Protein AF-A0A7V9EXK7-F1 (afdb_monomer_lite)

Secondary structure (DSSP, 8-state):
-EEE---B----SSPPEEEE-TTSPPPPGGGSS--TTGGGG-SHHHHHHHHHHHHTS-EEEE--HHHHHHHS-BBPPEEEEE-TTS-EEEEEE--TTHHHHHHTT-TTEEEEEE--SSS-B-TTSTTTTHHHHHHHHHHHH--SSEEEE-TTS-EEEEEE-SSEEEEEEE-SS-S-HHHHHHHHHHHHHHHHHHHHT----B-TT--B---SGGGG-PPPGGGSPEEEEEEPP--SPP---HHHHHHHHHHHHHHHTT--SBSSTT-

Structure (mmCIF, N/CA/C/O backbone):
data_AF-A0A7V9EXK7-F1
#
_entry.id   AF-A0A7V9EXK7-F1
#
loop_
_atom_site.group_PDB
_atom_site.id
_atom_site.type_symbol
_atom_site.label_atom_id
_atom_site.label_alt_id
_atom_site.label_comp_id
_atom_site.label_asym_id
_atom_site.label_entity_id
_atom_site.label_seq_id
_atom_site.pdbx_PDB_ins_code
_atom_site.Cartn_x
_atom_site.Cartn_y
_atom_site.Cartn_z
_atom_site.occupancy
_atom_site.B_iso_or_equiv
_atom_site.auth_seq_id
_atom_site.auth_comp_id
_atom_site.auth_asym_id
_atom_site.auth_atom_id
_atom_site.pdbx_PDB_model_num
ATOM 1 N N . MET A 1 1 ? -10.217 -10.747 17.338 1.00 95.62 1 MET A N 1
ATOM 2 C CA . MET A 1 1 ? -10.529 -10.409 15.930 1.00 95.62 1 MET A CA 1
ATOM 3 C C . MET A 1 1 ? -9.730 -11.307 14.996 1.00 95.62 1 MET A C 1
ATOM 5 O O . MET A 1 1 ? -8.660 -11.754 15.396 1.00 95.62 1 MET A O 1
ATOM 9 N N . ARG A 1 2 ? -10.242 -11.606 13.795 1.00 97.81 2 ARG A N 1
ATOM 10 C CA . ARG A 1 2 ? -9.557 -12.415 12.767 1.00 97.81 2 ARG A CA 1
ATOM 11 C C . ARG A 1 2 ? -9.610 -11.692 11.424 1.00 97.81 2 ARG A C 1
ATOM 13 O O . ARG A 1 2 ? -10.652 -11.136 11.099 1.00 97.81 2 ARG A O 1
ATOM 20 N N . LEU A 1 3 ? -8.519 -11.722 10.666 1.00 98.38 3 LEU A N 1
ATOM 21 C CA . LEU A 1 3 ? -8.391 -11.086 9.353 1.00 98.38 3 LEU A CA 1
ATOM 22 C C . LEU A 1 3 ? -7.643 -12.011 8.393 1.00 98.38 3 LEU A C 1
ATOM 24 O O . LEU A 1 3 ? -6.617 -12.582 8.748 1.00 98.38 3 LEU A O 1
ATOM 28 N N . ARG A 1 4 ? -8.125 -12.111 7.159 1.00 98.25 4 ARG A N 1
ATOM 29 C CA . ARG A 1 4 ? -7.460 -12.764 6.037 1.00 98.25 4 ARG A CA 1
ATOM 30 C C . ARG A 1 4 ? -7.518 -11.855 4.818 1.00 98.25 4 ARG A C 1
ATOM 32 O O . ARG A 1 4 ? -8.607 -11.541 4.334 1.00 98.25 4 ARG A O 1
ATOM 39 N N . THR A 1 5 ? -6.351 -11.483 4.313 1.00 97.88 5 THR A N 1
ATOM 40 C CA . THR A 1 5 ? -6.184 -10.666 3.108 1.00 97.88 5 THR A CA 1
ATOM 41 C C . THR A 1 5 ? -5.827 -11.535 1.900 1.00 97.88 5 THR A C 1
ATOM 43 O O . THR A 1 5 ? -5.608 -12.743 2.009 1.00 97.88 5 THR A O 1
ATOM 46 N N . THR A 1 6 ? -5.813 -10.918 0.722 1.00 96.19 6 THR A N 1
ATOM 47 C CA . THR A 1 6 ? -5.418 -11.538 -0.547 1.00 96.19 6 THR A CA 1
ATOM 48 C C . THR A 1 6 ? -4.234 -10.784 -1.150 1.00 96.19 6 THR A C 1
ATOM 50 O O . THR A 1 6 ? -3.834 -9.736 -0.645 1.00 96.19 6 THR A O 1
ATOM 53 N N . TRP A 1 7 ? -3.670 -11.312 -2.233 1.00 96.94 7 TRP A N 1
ATOM 54 C CA . TRP A 1 7 ? -2.695 -10.608 -3.058 1.00 96.94 7 TRP A CA 1
ATOM 55 C C . TRP A 1 7 ? -3.282 -9.293 -3.573 1.00 96.94 7 TRP A C 1
ATOM 57 O O . TRP A 1 7 ? -4.389 -9.286 -4.117 1.00 96.94 7 TRP A O 1
ATOM 67 N N . VAL A 1 8 ? -2.533 -8.197 -3.443 1.00 97.12 8 VAL A N 1
ATOM 68 C CA . VAL A 1 8 ? -2.940 -6.873 -3.937 1.00 97.12 8 VAL A CA 1
ATOM 69 C C . VAL A 1 8 ? -1.846 -6.280 -4.814 1.00 97.12 8 VAL A C 1
ATOM 71 O O . VAL A 1 8 ? -0.660 -6.307 -4.470 1.00 97.12 8 VAL A O 1
ATOM 74 N N . GLU A 1 9 ? -2.266 -5.753 -5.960 1.00 97.00 9 GLU A N 1
ATOM 75 C CA . GLU A 1 9 ? -1.423 -5.046 -6.918 1.00 97.00 9 GLU A CA 1
ATOM 76 C C . GLU A 1 9 ? -1.331 -3.555 -6.547 1.00 97.00 9 GLU A C 1
ATOM 78 O O . GLU A 1 9 ? -2.369 -2.909 -6.428 1.00 97.00 9 GLU A O 1
ATOM 83 N N . PRO A 1 10 ? -0.120 -2.981 -6.406 1.00 94.56 10 PRO A N 1
ATOM 84 C CA . PRO A 1 10 ? 0.068 -1.553 -6.124 1.00 94.56 10 PRO A CA 1
ATOM 85 C C . PRO A 1 10 ? -0.553 -0.599 -7.154 1.00 94.56 10 PRO A C 1
ATOM 87 O O . PRO A 1 10 ? -0.829 0.554 -6.830 1.00 94.56 10 PRO A O 1
ATOM 90 N N . ALA A 1 11 ? -0.732 -1.050 -8.399 1.00 93.88 11 ALA A N 1
ATOM 91 C CA . ALA A 1 11 ? -1.563 -0.416 -9.421 1.00 93.88 11 ALA A CA 1
ATOM 92 C C . ALA A 1 11 ? -1.236 1.055 -9.748 1.00 93.88 11 ALA A C 1
ATOM 94 O O . ALA A 1 11 ? -2.095 1.813 -10.205 1.00 93.88 11 ALA A O 1
ATOM 95 N N . TYR A 1 12 ? 0.023 1.465 -9.585 1.00 92.88 12 TYR A N 1
ATOM 96 C CA . TYR A 1 12 ? 0.487 2.785 -10.013 1.00 92.88 12 TYR A CA 1
ATOM 97 C C . TYR A 1 12 ? 0.241 2.996 -11.512 1.00 92.88 12 TYR A C 1
ATOM 99 O O . TYR A 1 12 ? 0.434 2.088 -12.325 1.00 92.88 12 TYR A O 1
ATOM 107 N N . LEU A 1 13 ? -0.207 4.198 -11.886 1.00 90.62 13 LEU A N 1
ATOM 108 C CA . LEU A 1 13 ? -0.695 4.491 -13.238 1.00 90.62 13 LEU A CA 1
ATOM 109 C C . LEU A 1 13 ? 0.418 4.526 -14.288 1.00 90.62 13 LEU A C 1
ATOM 111 O O . LEU A 1 13 ? 0.250 3.949 -15.362 1.00 90.62 13 LEU A O 1
ATOM 115 N N . GLU A 1 14 ? 1.552 5.158 -13.987 1.00 94.19 14 GLU A N 1
ATOM 116 C CA . GLU A 1 14 ? 2.701 5.161 -14.893 1.00 94.19 14 GLU A CA 1
ATOM 117 C C . GLU A 1 14 ? 3.492 3.865 -14.722 1.00 94.19 14 GLU A C 1
ATOM 119 O O . GLU A 1 14 ? 4.034 3.625 -13.647 1.00 94.19 14 GLU A O 1
ATOM 124 N N . THR A 1 15 ? 3.584 3.029 -15.757 1.00 95.81 15 THR A N 1
ATOM 125 C CA . THR A 1 15 ? 4.372 1.790 -15.689 1.00 95.81 15 THR A CA 1
ATOM 126 C C . THR A 1 15 ? 5.868 2.068 -15.539 1.00 95.81 15 THR A C 1
ATOM 128 O O . THR A 1 15 ? 6.362 3.187 -15.710 1.00 95.81 15 THR A O 1
ATOM 131 N N . ASP A 1 16 ? 6.612 1.037 -15.159 1.00 96.69 16 ASP A N 1
ATOM 132 C CA . ASP A 1 16 ? 8.055 1.113 -15.016 1.00 96.69 16 ASP A CA 1
ATOM 133 C C . ASP A 1 16 ? 8.709 1.476 -16.346 1.00 96.69 16 ASP A C 1
ATOM 135 O O . ASP A 1 16 ? 8.532 0.815 -17.372 1.00 96.69 16 ASP A O 1
ATOM 139 N N . ALA A 1 17 ? 9.517 2.522 -16.305 1.00 96.81 17 ALA A N 1
ATOM 140 C CA . ALA A 1 17 ? 10.299 2.984 -17.428 1.00 96.81 17 ALA A CA 1
ATOM 141 C C . ALA A 1 17 ? 11.685 3.381 -16.939 1.00 96.81 17 ALA A C 1
ATOM 143 O O . ALA A 1 17 ? 11.842 3.923 -15.847 1.00 96.81 17 ALA A O 1
ATOM 144 N N . SER A 1 18 ? 12.688 3.117 -17.763 1.00 97.50 18 SER A N 1
ATOM 145 C CA . SER A 1 18 ? 14.061 3.536 -17.520 1.00 97.50 18 SER A CA 1
ATOM 146 C C . SER A 1 18 ? 14.784 3.718 -18.848 1.00 97.50 18 SER A C 1
ATOM 148 O O . SER A 1 18 ? 14.400 3.148 -19.870 1.00 97.50 18 SER A O 1
ATOM 150 N N . TRP A 1 19 ? 15.844 4.515 -18.856 1.00 97.69 19 TRP A N 1
ATOM 151 C CA . TRP A 1 19 ? 16.729 4.644 -20.003 1.00 97.69 19 TRP A CA 1
ATOM 152 C C . TRP A 1 19 ? 18.185 4.677 -19.550 1.00 97.69 19 TRP A C 1
ATOM 154 O O . TRP A 1 19 ? 18.484 5.049 -18.416 1.00 97.69 19 TRP A O 1
ATOM 164 N N . CYS A 1 20 ? 19.088 4.283 -20.446 1.00 98.38 20 CYS A N 1
ATOM 165 C CA . CYS A 1 20 ? 20.524 4.272 -20.190 1.00 98.38 20 CYS A CA 1
ATOM 166 C C . CYS A 1 20 ? 21.314 4.578 -21.470 1.00 98.38 20 CYS A C 1
ATOM 168 O O . CYS A 1 20 ? 20.891 4.220 -22.572 1.00 98.38 20 CYS A O 1
ATOM 170 N N . ARG A 1 21 ? 22.477 5.225 -21.325 1.00 98.25 21 ARG A N 1
ATOM 171 C CA . ARG A 1 21 ? 23.525 5.300 -22.362 1.00 98.25 21 ARG A CA 1
ATOM 172 C C . ARG A 1 21 ? 24.509 4.131 -22.200 1.00 98.25 21 ARG A C 1
ATOM 174 O O . ARG A 1 21 ? 24.612 3.605 -21.092 1.00 98.25 21 ARG A O 1
ATOM 181 N N . PRO A 1 22 ? 25.258 3.752 -23.250 1.00 97.88 22 PRO A N 1
ATOM 182 C CA . PRO A 1 22 ? 26.344 2.783 -23.113 1.00 97.88 22 PRO A CA 1
ATOM 183 C C . PRO A 1 22 ? 27.362 3.253 -22.064 1.00 97.88 22 PRO A C 1
ATOM 185 O O . PRO A 1 22 ? 27.754 4.419 -22.073 1.00 97.88 22 PRO A O 1
ATOM 188 N N . GLY A 1 23 ? 27.754 2.363 -21.151 1.00 97.00 23 GLY A N 1
ATOM 189 C CA . GLY A 1 23 ? 28.693 2.650 -20.059 1.00 97.00 23 GLY A CA 1
ATOM 190 C C . GLY A 1 23 ? 28.181 3.609 -18.974 1.00 97.00 23 GLY A C 1
ATOM 191 O O . GLY A 1 23 ? 28.963 4.001 -18.115 1.00 97.00 23 GLY A O 1
ATOM 192 N N . GLY A 1 24 ? 26.907 4.015 -19.014 1.00 96.12 24 GLY A N 1
ATOM 193 C CA . GLY A 1 24 ? 26.312 4.934 -18.040 1.00 96.12 24 GLY A CA 1
ATOM 194 C C . GLY A 1 24 ? 25.527 4.243 -16.923 1.00 96.12 24 GLY A C 1
ATOM 195 O O . GLY A 1 24 ? 25.295 3.033 -16.952 1.00 96.12 24 GLY A O 1
ATOM 196 N N . GLU A 1 25 ? 25.056 5.055 -15.974 1.00 96.81 25 GLU A N 1
ATOM 197 C CA . GLU A 1 25 ? 24.069 4.642 -14.974 1.00 96.81 25 GLU A CA 1
ATOM 198 C C . GLU A 1 25 ? 22.638 4.837 -15.504 1.00 96.81 25 GLU A C 1
ATOM 200 O O . GLU A 1 25 ? 22.346 5.869 -16.123 1.00 96.81 25 GLU A O 1
ATOM 205 N N . PRO A 1 26 ? 21.736 3.862 -15.299 1.00 96.38 26 PRO A N 1
ATOM 206 C CA . PRO A 1 26 ? 20.366 3.956 -15.775 1.00 96.38 26 PRO A CA 1
ATOM 207 C C . PRO A 1 26 ? 19.541 4.917 -14.912 1.00 96.38 26 PRO A C 1
ATOM 209 O O . PRO A 1 26 ? 19.718 5.005 -13.697 1.00 96.38 26 PRO A O 1
ATOM 212 N N . ALA A 1 27 ? 18.568 5.590 -15.527 1.00 95.25 27 ALA A N 1
ATOM 213 C CA . ALA A 1 27 ? 17.587 6.377 -14.786 1.00 95.25 27 ALA A CA 1
ATOM 214 C C . ALA A 1 27 ? 16.736 5.470 -13.874 1.00 95.25 27 ALA A C 1
ATOM 216 O O . ALA A 1 27 ? 16.226 4.437 -14.317 1.00 95.25 27 ALA A O 1
ATOM 217 N N . GLY A 1 28 ? 16.568 5.842 -12.605 1.00 91.75 28 GLY A N 1
ATOM 218 C CA . GLY A 1 28 ? 15.777 5.059 -11.654 1.00 91.75 28 GLY A CA 1
ATOM 219 C C . GLY A 1 28 ? 14.276 5.129 -11.941 1.00 91.75 28 GLY A C 1
ATOM 220 O O . GLY A 1 28 ? 13.745 6.208 -12.188 1.00 91.75 28 GLY A O 1
ATOM 221 N N . ALA A 1 29 ? 13.577 3.996 -11.825 1.00 91.12 29 ALA A N 1
ATOM 222 C CA . ALA A 1 29 ? 12.122 3.934 -12.002 1.00 91.12 29 ALA A CA 1
ATOM 223 C C . ALA A 1 29 ? 11.344 4.638 -10.870 1.00 91.12 29 ALA A C 1
ATOM 225 O O . ALA A 1 29 ? 10.162 4.926 -11.017 1.00 91.12 29 ALA A O 1
ATOM 226 N N . LEU A 1 30 ? 11.988 4.939 -9.736 1.00 87.69 30 LEU A N 1
ATOM 227 C CA . LEU A 1 30 ? 11.362 5.639 -8.605 1.00 87.69 30 LEU A CA 1
ATOM 228 C C . LEU A 1 30 ? 10.915 7.069 -8.935 1.00 87.69 30 LEU A C 1
ATOM 230 O O . LEU A 1 30 ? 10.025 7.583 -8.267 1.00 87.69 30 LEU A O 1
ATOM 234 N N . ALA A 1 31 ? 11.519 7.700 -9.946 1.00 83.25 31 ALA A N 1
ATOM 235 C CA . ALA A 1 31 ? 11.135 9.039 -10.392 1.00 83.25 31 ALA A CA 1
ATOM 236 C C . ALA A 1 31 ? 9.856 9.043 -11.250 1.00 83.25 31 ALA A C 1
ATOM 238 O O . ALA A 1 31 ? 9.311 10.107 -11.535 1.00 83.25 31 ALA A O 1
ATOM 239 N N . ASN A 1 32 ? 9.378 7.868 -11.663 1.00 89.81 32 ASN A N 1
ATOM 240 C CA . ASN A 1 32 ? 8.151 7.715 -12.431 1.00 89.81 32 ASN A CA 1
ATOM 241 C C . ASN A 1 32 ? 6.927 7.945 -11.524 1.00 89.81 32 ASN A C 1
ATOM 243 O O . ASN A 1 32 ? 6.940 7.631 -10.334 1.00 89.81 32 ASN A O 1
ATOM 247 N N . GLY A 1 33 ? 5.828 8.409 -12.105 1.00 84.94 33 GLY A N 1
ATOM 248 C CA . GLY A 1 33 ? 4.564 8.733 -11.454 1.00 84.94 33 GLY A CA 1
ATOM 249 C C . GLY A 1 33 ? 3.946 7.568 -10.684 1.00 84.94 33 GLY A C 1
ATOM 250 O O . GLY A 1 33 ? 3.371 6.640 -11.257 1.00 84.94 33 GLY A O 1
ATOM 251 N N . GLY A 1 34 ? 4.030 7.655 -9.357 1.00 81.69 34 GLY A N 1
ATOM 252 C CA . GLY A 1 34 ? 3.507 6.654 -8.433 1.00 81.69 34 GLY A CA 1
ATOM 253 C C . GLY A 1 34 ? 4.384 5.403 -8.362 1.00 81.69 34 GLY A C 1
ATOM 254 O O . GLY A 1 34 ? 4.883 4.897 -9.364 1.00 81.69 34 GLY A O 1
ATOM 255 N N . ALA A 1 35 ? 4.559 4.881 -7.154 1.00 81.50 35 ALA A N 1
ATOM 256 C CA . ALA A 1 35 ? 5.304 3.646 -6.916 1.00 81.50 35 ALA A CA 1
ATOM 257 C C . ALA A 1 35 ? 4.692 2.825 -5.784 1.00 81.50 35 ALA A C 1
ATOM 259 O O . ALA A 1 35 ? 4.706 1.602 -5.851 1.00 81.50 35 ALA A O 1
ATOM 260 N N . PHE A 1 36 ? 4.190 3.494 -4.738 1.00 87.56 36 PHE A N 1
ATOM 261 C CA . PHE A 1 36 ? 3.658 2.861 -3.525 1.00 87.56 36 PHE A CA 1
ATOM 262 C C . PHE A 1 36 ? 4.612 1.811 -2.926 1.00 87.56 36 PHE A C 1
ATOM 264 O O . PHE A 1 36 ? 4.157 0.846 -2.325 1.00 87.56 36 PHE A O 1
ATOM 271 N N . GLY A 1 37 ? 5.926 1.992 -3.130 1.00 90.19 37 GLY A N 1
ATOM 272 C CA . GLY A 1 37 ? 6.999 1.072 -2.730 1.00 90.19 37 GLY A CA 1
ATOM 273 C C . GLY A 1 37 ? 7.452 0.061 -3.792 1.00 90.19 37 GLY A C 1
ATOM 274 O O . GLY A 1 37 ? 8.552 -0.477 -3.705 1.00 90.19 37 GLY A O 1
ATOM 275 N N . ALA A 1 38 ? 6.656 -0.177 -4.835 1.00 92.56 38 ALA A N 1
ATOM 276 C CA . ALA A 1 38 ? 6.872 -1.285 -5.765 1.00 92.56 38 ALA A CA 1
ATOM 277 C C . ALA A 1 38 ? 8.061 -1.076 -6.715 1.00 92.56 38 ALA A C 1
ATOM 279 O O . ALA A 1 38 ? 8.775 -2.021 -7.041 1.00 92.56 38 ALA A O 1
ATOM 280 N N . LYS A 1 39 ? 8.304 0.174 -7.135 1.00 93.50 39 LYS A N 1
ATOM 281 C CA . LYS A 1 39 ? 9.353 0.509 -8.116 1.00 93.50 39 LYS A CA 1
ATOM 282 C C . LYS A 1 39 ? 10.776 0.470 -7.554 1.00 93.50 39 LYS A C 1
ATOM 284 O O . LYS A 1 39 ? 11.725 0.603 -8.323 1.00 93.50 39 LYS A O 1
ATOM 289 N N . VAL A 1 40 ? 10.942 0.243 -6.247 1.00 90.81 40 VAL A N 1
ATOM 290 C CA . VAL A 1 40 ? 12.263 0.002 -5.633 1.00 90.81 40 VAL A CA 1
ATOM 291 C C . VAL A 1 40 ? 12.925 -1.231 -6.256 1.00 90.81 40 VAL A C 1
ATOM 293 O O . VAL A 1 40 ? 14.131 -1.238 -6.473 1.00 90.81 40 VAL A O 1
ATOM 296 N N . ALA A 1 41 ? 12.126 -2.245 -6.601 1.00 88.31 41 ALA A N 1
ATOM 297 C CA . ALA A 1 41 ? 12.588 -3.509 -7.172 1.00 88.31 41 ALA A CA 1
ATOM 298 C C . ALA A 1 41 ? 12.416 -3.589 -8.702 1.00 88.31 41 ALA A C 1
ATOM 300 O O . ALA A 1 41 ? 12.415 -4.680 -9.269 1.00 88.31 41 ALA A O 1
ATOM 301 N N . SER A 1 42 ? 12.234 -2.453 -9.386 1.00 95.06 42 SER A N 1
ATOM 302 C CA . SER A 1 42 ? 11.978 -2.447 -10.828 1.00 95.06 42 SER A CA 1
ATOM 303 C C . SER A 1 42 ? 13.125 -3.076 -11.623 1.00 95.06 42 SER A C 1
ATOM 305 O O . SER A 1 42 ? 14.292 -2.723 -11.446 1.00 95.06 42 SER A O 1
ATOM 307 N N . VAL A 1 43 ? 12.793 -3.955 -12.572 1.00 96.25 43 VAL A N 1
ATOM 308 C CA . VAL A 1 43 ? 13.775 -4.580 -13.477 1.00 96.25 43 VAL A CA 1
ATOM 309 C C . VAL A 1 43 ? 14.214 -3.655 -14.619 1.00 96.25 43 VAL A C 1
ATOM 311 O O . VAL A 1 43 ? 15.253 -3.887 -15.245 1.00 96.25 43 VAL A O 1
ATOM 314 N N . ALA A 1 44 ? 13.443 -2.598 -14.904 1.00 97.00 44 ALA A N 1
ATOM 315 C CA . ALA A 1 44 ? 13.647 -1.742 -16.073 1.00 97.00 44 ALA A CA 1
ATOM 316 C C . ALA A 1 44 ? 15.052 -1.101 -16.142 1.00 97.00 44 ALA A C 1
ATOM 318 O O . ALA A 1 44 ? 15.643 -1.132 -17.227 1.00 97.00 44 ALA A O 1
ATOM 319 N N . PRO A 1 45 ? 15.646 -0.586 -15.040 1.00 97.25 45 PRO A N 1
ATOM 320 C CA . PRO A 1 45 ? 16.980 0.019 -15.078 1.00 97.25 45 PRO A CA 1
ATOM 321 C C . PRO A 1 45 ? 18.090 -0.945 -15.506 1.00 97.25 45 PRO A C 1
ATOM 323 O O . PRO A 1 45 ? 18.920 -0.611 -16.356 1.00 97.25 45 PRO A O 1
ATOM 326 N N . ALA A 1 46 ? 18.086 -2.171 -14.976 1.00 97.19 46 ALA A N 1
ATOM 327 C CA . ALA A 1 46 ? 19.093 -3.173 -15.317 1.00 97.19 46 ALA A CA 1
ATOM 328 C C . ALA A 1 46 ? 18.991 -3.602 -16.791 1.00 97.19 46 ALA A C 1
ATOM 330 O O . ALA A 1 46 ? 20.013 -3.728 -17.474 1.00 97.19 46 ALA A O 1
ATOM 331 N N . ILE A 1 47 ? 17.764 -3.768 -17.299 1.00 97.88 47 ILE A N 1
ATOM 332 C CA . ILE A 1 47 ? 17.511 -4.109 -18.706 1.00 97.88 47 ILE A CA 1
ATOM 333 C C . ILE A 1 47 ? 17.957 -2.963 -19.622 1.00 97.88 47 ILE A C 1
ATOM 335 O O . ILE A 1 47 ? 18.636 -3.217 -20.617 1.00 97.88 47 ILE A O 1
ATOM 339 N N . ALA A 1 48 ? 17.644 -1.710 -19.271 1.00 98.12 48 ALA A N 1
ATOM 340 C CA . ALA A 1 48 ? 18.037 -0.543 -20.058 1.00 98.12 48 ALA A CA 1
ATOM 341 C C . ALA A 1 48 ? 19.562 -0.439 -20.186 1.00 98.12 48 ALA A C 1
ATOM 343 O O . ALA A 1 48 ? 20.070 -0.250 -21.291 1.00 98.12 48 ALA A O 1
ATOM 344 N N . ARG A 1 49 ? 20.298 -0.637 -19.083 1.00 98.44 49 ARG A N 1
ATOM 345 C CA . ARG A 1 49 ? 21.768 -0.650 -19.094 1.00 98.44 49 ARG A CA 1
ATOM 346 C C . ARG A 1 49 ? 22.330 -1.784 -19.949 1.00 98.44 49 ARG A C 1
ATOM 348 O O . ARG A 1 49 ? 23.205 -1.541 -20.778 1.00 98.44 49 ARG A O 1
ATOM 355 N N . ARG A 1 50 ? 21.822 -3.011 -19.776 1.00 98.50 50 ARG A N 1
ATOM 356 C CA . ARG A 1 50 ? 22.279 -4.180 -20.547 1.00 98.50 50 ARG A CA 1
ATOM 357 C C . ARG A 1 50 ? 22.108 -3.955 -22.050 1.00 98.50 50 ARG A C 1
ATOM 359 O O . ARG A 1 50 ? 23.074 -4.100 -22.789 1.00 98.50 50 ARG A O 1
ATOM 366 N N . LEU A 1 51 ? 20.911 -3.554 -22.479 1.00 98.50 51 LEU A N 1
ATOM 367 C CA . LEU A 1 51 ? 20.606 -3.325 -23.894 1.00 98.50 51 LEU A CA 1
ATOM 368 C C . LEU A 1 51 ? 21.377 -2.132 -24.473 1.00 98.50 51 LEU A C 1
ATOM 370 O O . LEU A 1 51 ? 21.788 -2.175 -25.631 1.00 98.50 51 LEU A O 1
ATOM 374 N N . ALA A 1 52 ? 21.605 -1.075 -23.686 1.00 98.56 52 ALA A N 1
ATOM 375 C CA . ALA A 1 52 ? 22.414 0.054 -24.134 1.00 98.56 52 ALA A CA 1
ATOM 376 C C . ALA A 1 52 ? 23.867 -0.361 -24.415 1.00 98.56 52 ALA A C 1
ATOM 378 O O . ALA A 1 52 ? 24.426 0.014 -25.446 1.00 98.56 52 ALA A O 1
ATOM 379 N N . ASN A 1 53 ? 24.456 -1.178 -23.535 1.00 98.44 53 ASN A N 1
ATOM 380 C CA . ASN A 1 53 ? 25.805 -1.714 -23.721 1.00 98.44 53 ASN A CA 1
ATOM 381 C C . ASN A 1 53 ? 25.884 -2.677 -24.913 1.00 98.44 53 ASN A C 1
ATOM 383 O O . ASN A 1 53 ? 26.798 -2.565 -25.721 1.00 98.44 53 ASN A O 1
ATOM 387 N N . GLU A 1 54 ? 24.911 -3.582 -25.044 1.00 98.56 54 GLU A N 1
ATOM 388 C CA . GLU A 1 54 ? 24.842 -4.571 -26.128 1.00 98.56 54 GLU A CA 1
ATOM 389 C C . GLU A 1 54 ? 24.748 -3.917 -27.514 1.00 98.56 54 GLU A C 1
ATOM 391 O O . GLU A 1 54 ? 25.390 -4.360 -28.463 1.00 98.56 54 GLU A O 1
ATOM 396 N N . HIS A 1 55 ? 23.976 -2.834 -27.635 1.00 98.00 55 HIS A N 1
ATOM 397 C CA . HIS A 1 55 ? 23.728 -2.178 -28.920 1.00 98.00 55 HIS A CA 1
ATOM 398 C C . HIS A 1 55 ? 24.583 -0.932 -29.176 1.00 98.00 55 HIS A C 1
ATOM 400 O O . HIS A 1 55 ? 24.420 -0.295 -30.217 1.00 98.00 55 HIS A O 1
ATOM 406 N N . GLY A 1 56 ? 25.447 -0.537 -28.236 1.00 98.19 56 GLY A N 1
ATOM 407 C CA . GLY A 1 56 ? 26.305 0.643 -28.378 1.00 98.19 56 GLY A CA 1
ATOM 408 C C . GLY A 1 56 ? 25.542 1.961 -28.578 1.00 98.19 56 GLY A C 1
ATOM 409 O O . GLY A 1 56 ? 26.086 2.911 -29.136 1.00 98.19 56 GLY A O 1
ATOM 410 N N . ARG A 1 57 ? 24.277 2.044 -28.142 1.00 98.25 57 ARG A N 1
ATOM 411 C CA . ARG A 1 57 ? 23.435 3.249 -28.253 1.00 98.25 57 ARG A CA 1
ATOM 412 C C . ARG A 1 57 ? 22.533 3.419 -27.040 1.00 98.25 57 ARG A C 1
ATOM 414 O O . ARG A 1 57 ? 22.316 2.478 -26.287 1.00 98.25 57 ARG A O 1
ATOM 421 N N . ALA A 1 58 ? 21.985 4.617 -26.854 1.00 98.31 58 ALA A N 1
ATOM 422 C CA . ALA A 1 58 ? 21.015 4.843 -25.788 1.00 98.31 58 ALA A CA 1
ATOM 423 C C . ALA A 1 58 ? 19.757 3.983 -26.001 1.00 98.31 58 ALA A C 1
ATOM 425 O O . ALA A 1 58 ? 19.224 3.923 -27.111 1.00 98.31 58 ALA A O 1
ATOM 426 N N . VAL A 1 59 ? 19.282 3.341 -24.933 1.00 98.56 59 VAL A N 1
ATOM 427 C CA . VAL A 1 59 ? 18.082 2.495 -24.946 1.00 98.56 59 VAL A CA 1
ATOM 428 C C . VAL A 1 59 ? 17.120 2.955 -23.860 1.00 98.56 59 VAL A C 1
ATOM 430 O O . VAL A 1 59 ? 17.533 3.229 -22.734 1.00 98.56 59 VAL A O 1
ATOM 433 N N . ARG A 1 60 ? 15.830 3.012 -24.208 1.00 97.81 60 ARG A N 1
ATOM 434 C CA . ARG A 1 60 ? 14.712 3.184 -23.276 1.00 97.81 60 ARG A CA 1
ATOM 435 C C . ARG A 1 60 ? 13.942 1.872 -23.172 1.00 97.81 60 ARG A C 1
ATOM 437 O O . ARG A 1 60 ? 13.518 1.332 -24.190 1.00 97.81 60 ARG A O 1
ATOM 444 N N . VAL A 1 61 ? 13.724 1.418 -21.947 1.00 98.00 61 VAL A N 1
ATOM 445 C CA . VAL A 1 61 ? 12.843 0.304 -21.594 1.00 98.00 61 VAL A CA 1
ATOM 446 C C . VAL A 1 61 ? 11.569 0.884 -20.996 1.00 98.00 61 VAL A C 1
ATOM 448 O O . VAL A 1 61 ? 11.631 1.765 -20.141 1.00 98.00 61 VAL A O 1
ATOM 451 N N . LEU A 1 62 ? 10.426 0.395 -21.462 1.00 97.56 62 LEU A N 1
ATOM 452 C CA . LEU A 1 62 ? 9.105 0.699 -20.930 1.00 97.56 62 LEU A CA 1
ATOM 453 C C . LEU A 1 62 ? 8.381 -0.632 -20.764 1.00 97.56 62 LEU A C 1
ATOM 455 O O . LEU A 1 62 ? 8.194 -1.341 -21.753 1.00 97.56 62 LEU A O 1
ATOM 459 N N . LEU A 1 63 ? 8.011 -0.972 -19.533 1.00 97.62 63 LEU A N 1
ATOM 460 C CA . LEU A 1 63 ? 7.227 -2.169 -19.275 1.00 97.62 63 LEU A CA 1
ATOM 461 C C . LEU A 1 63 ? 5.788 -1.954 -19.742 1.00 97.62 63 LEU A C 1
ATOM 463 O O . LEU A 1 63 ? 5.198 -0.881 -19.550 1.00 97.62 63 LEU A O 1
ATOM 467 N N . SER A 1 64 ? 5.222 -2.997 -20.348 1.00 97.25 64 SER A N 1
ATOM 468 C CA . SER A 1 64 ? 3.778 -3.068 -20.536 1.00 97.25 64 SER A CA 1
ATOM 469 C C . SER A 1 64 ? 3.089 -3.152 -19.169 1.00 97.25 64 SER A C 1
ATOM 471 O O . SER A 1 64 ? 3.710 -3.490 -18.159 1.00 97.25 64 SER A O 1
ATOM 473 N N . ARG A 1 65 ? 1.781 -2.871 -19.114 1.00 96.12 65 ARG A N 1
ATOM 474 C CA . ARG A 1 65 ? 1.017 -3.079 -17.876 1.00 96.12 65 ARG A CA 1
ATOM 475 C C . ARG A 1 65 ? 1.112 -4.534 -17.407 1.00 96.12 65 ARG A C 1
ATOM 477 O O . ARG A 1 65 ? 1.281 -4.762 -16.216 1.00 96.12 65 ARG A O 1
ATOM 484 N N . GLU A 1 66 ? 1.036 -5.489 -18.329 1.00 96.44 66 GLU A N 1
ATOM 485 C CA . GLU A 1 66 ? 1.135 -6.914 -18.006 1.00 96.44 66 GLU A CA 1
ATOM 486 C C . GLU A 1 66 ? 2.500 -7.258 -17.404 1.00 96.44 66 GLU A C 1
ATOM 488 O O . GLU A 1 66 ? 2.551 -7.939 -16.385 1.00 96.44 66 GLU A O 1
ATOM 493 N N . ASP A 1 67 ? 3.592 -6.733 -17.967 1.00 96.44 67 ASP A N 1
ATOM 494 C CA . ASP A 1 67 ? 4.941 -6.945 -17.429 1.00 96.44 67 ASP A CA 1
ATOM 495 C C . ASP A 1 67 ? 5.108 -6.302 -16.051 1.00 96.44 67 ASP A C 1
ATOM 497 O O . ASP A 1 67 ? 5.631 -6.941 -15.141 1.00 96.44 67 ASP A O 1
ATOM 501 N N . THR A 1 68 ? 4.617 -5.072 -15.858 1.00 96.12 68 THR A N 1
ATOM 502 C CA . THR A 1 68 ? 4.598 -4.414 -14.540 1.00 96.12 68 THR A CA 1
ATOM 503 C C . THR A 1 68 ? 3.892 -5.292 -13.502 1.00 96.12 68 THR A C 1
ATOM 505 O O . THR A 1 68 ? 4.396 -5.467 -12.395 1.00 96.12 68 THR A O 1
ATOM 508 N N . VAL A 1 69 ? 2.754 -5.894 -13.854 1.00 96.31 69 VAL A N 1
ATOM 509 C CA . VAL A 1 69 ? 1.979 -6.729 -12.925 1.00 96.31 69 VAL A CA 1
ATOM 510 C C . VAL A 1 69 ? 2.642 -8.089 -12.708 1.00 96.31 69 VAL A C 1
ATOM 512 O O . VAL A 1 69 ? 2.672 -8.578 -11.585 1.00 96.31 69 VAL A O 1
ATOM 515 N N . ARG A 1 70 ? 3.199 -8.719 -13.741 1.00 95.44 70 ARG A N 1
ATOM 516 C CA . ARG A 1 70 ? 3.817 -10.048 -13.611 1.00 95.44 70 ARG A CA 1
ATOM 517 C C . ARG A 1 70 ? 5.168 -10.005 -12.901 1.00 95.44 70 ARG A C 1
ATOM 519 O O . ARG A 1 70 ? 5.489 -10.929 -12.163 1.00 95.44 70 ARG A O 1
ATOM 526 N N . LEU A 1 71 ? 5.951 -8.952 -13.131 1.00 95.00 71 LEU A N 1
ATOM 527 C CA . LEU A 1 71 ? 7.317 -8.821 -12.614 1.00 95.00 71 LEU A CA 1
ATOM 528 C C . LEU A 1 71 ? 7.384 -8.001 -11.320 1.00 95.00 71 LEU A C 1
ATOM 530 O O . LEU A 1 71 ? 8.325 -8.156 -10.545 1.00 95.00 71 LEU A O 1
ATOM 534 N N . GLY A 1 72 ? 6.416 -7.110 -11.093 1.00 95.19 72 GLY A N 1
ATOM 535 C CA . GLY A 1 72 ? 6.381 -6.234 -9.926 1.00 95.19 72 GLY A CA 1
ATOM 536 C C . GLY A 1 72 ? 5.898 -6.942 -8.656 1.00 95.19 72 GLY A C 1
ATOM 537 O O . GLY A 1 72 ? 5.057 -7.846 -8.726 1.00 95.19 72 GLY A O 1
ATOM 538 N N . PRO A 1 73 ? 6.369 -6.513 -7.473 1.00 96.56 73 PRO A N 1
ATOM 539 C CA . PRO A 1 73 ? 5.963 -7.124 -6.219 1.00 96.56 73 PRO A CA 1
ATOM 540 C C . PRO A 1 73 ? 4.510 -6.793 -5.850 1.00 96.56 73 PRO A C 1
ATOM 542 O O . PRO A 1 73 ? 3.984 -5.736 -6.203 1.00 96.56 73 PRO A O 1
ATOM 545 N N . LYS A 1 74 ? 3.880 -7.686 -5.089 1.00 97.25 74 LYS A N 1
ATOM 546 C CA . LYS A 1 74 ? 2.546 -7.538 -4.497 1.00 97.25 74 LYS A CA 1
ATOM 547 C C . LYS A 1 74 ? 2.628 -7.354 -2.990 1.00 97.25 74 LYS A C 1
ATOM 549 O O . LYS A 1 74 ? 3.621 -7.722 -2.356 1.00 97.25 74 LYS A O 1
ATOM 554 N N . ARG A 1 75 ? 1.562 -6.800 -2.407 1.00 97.75 75 ARG A N 1
ATOM 555 C CA . ARG A 1 75 ? 1.394 -6.810 -0.948 1.00 97.75 75 ARG A CA 1
ATOM 556 C C . ARG A 1 75 ? 1.206 -8.272 -0.518 1.00 97.75 75 ARG A C 1
ATOM 558 O O . ARG A 1 75 ? 0.362 -8.941 -1.124 1.00 97.75 75 ARG A O 1
ATOM 565 N N . PRO A 1 76 ? 1.990 -8.783 0.449 1.00 97.25 76 PRO A N 1
ATOM 566 C CA . PRO A 1 76 ? 1.887 -10.178 0.855 1.00 97.25 76 PRO A CA 1
ATOM 567 C C . PRO A 1 76 ? 0.515 -10.442 1.487 1.00 97.25 76 PRO A C 1
ATOM 569 O O . PRO A 1 76 ? 0.117 -9.689 2.380 1.00 97.25 76 PRO A O 1
ATOM 572 N N . PRO A 1 77 ? -0.221 -11.484 1.062 1.00 97.44 77 PRO A N 1
ATOM 573 C CA . PRO A 1 77 ? -1.415 -11.892 1.777 1.00 97.44 77 PRO A CA 1
ATOM 574 C C . PRO A 1 77 ? -1.029 -12.445 3.146 1.00 97.44 77 PRO A C 1
ATOM 576 O O . PRO A 1 77 ? 0.037 -13.047 3.328 1.00 97.44 77 PRO A O 1
ATOM 579 N N . LEU A 1 78 ? -1.932 -12.268 4.102 1.00 98.19 78 LEU A N 1
ATOM 580 C CA . LEU A 1 78 ? -1.789 -12.816 5.438 1.00 98.19 78 LEU A CA 1
ATOM 581 C C . LEU A 1 78 ? -3.116 -13.311 5.998 1.00 98.19 78 LEU A C 1
ATOM 583 O O . LEU A 1 78 ? -4.194 -12.896 5.570 1.00 98.19 78 LEU A O 1
ATOM 587 N N . ALA A 1 79 ? -3.017 -14.196 6.979 1.00 98.56 79 ALA A N 1
ATOM 588 C CA . ALA A 1 79 ? -4.097 -14.598 7.859 1.00 98.56 79 ALA A CA 1
ATOM 589 C C . ALA A 1 79 ? -3.635 -14.383 9.300 1.00 98.56 79 ALA A C 1
ATOM 591 O O . ALA A 1 79 ? -2.595 -14.895 9.700 1.00 98.56 79 ALA A O 1
ATOM 592 N N . ALA A 1 80 ? -4.394 -13.624 10.076 1.00 98.38 80 ALA A N 1
ATOM 593 C CA . ALA A 1 80 ? -3.999 -13.216 11.409 1.00 98.38 80 ALA A CA 1
ATOM 594 C C . ALA A 1 80 ? -5.176 -13.218 12.383 1.00 98.38 80 ALA A C 1
ATOM 596 O O . ALA A 1 80 ? -6.334 -13.003 12.010 1.00 98.38 80 ALA A O 1
ATOM 597 N N . GLY A 1 81 ? -4.861 -13.453 13.651 1.00 98.25 81 GLY A N 1
ATOM 598 C CA . GLY A 1 81 ? -5.803 -13.407 14.757 1.00 98.25 81 GLY A CA 1
ATOM 599 C C . GLY A 1 81 ? -5.205 -12.665 15.942 1.00 98.25 81 GLY A C 1
ATOM 600 O O . GLY A 1 81 ? -4.027 -12.818 16.241 1.00 98.25 81 GLY A O 1
ATOM 601 N N . VAL A 1 82 ? -6.031 -11.884 16.631 1.00 98.38 82 VAL A N 1
ATOM 602 C CA . VAL A 1 82 ? -5.644 -11.131 17.831 1.00 98.38 82 VAL A CA 1
ATOM 603 C C . VAL A 1 82 ? -6.679 -11.316 18.940 1.00 98.38 82 VAL A C 1
ATOM 605 O O . VAL A 1 82 ? -7.892 -11.368 18.680 1.00 98.38 82 VAL A O 1
ATOM 608 N N . ARG A 1 83 ? -6.202 -11.443 20.177 1.00 97.94 83 ARG A N 1
ATOM 609 C CA . ARG A 1 83 ? -7.000 -11.563 21.403 1.00 97.94 83 ARG A CA 1
ATOM 610 C C . ARG A 1 83 ? -7.216 -10.194 22.051 1.00 97.94 83 ARG A C 1
ATOM 612 O O . ARG A 1 83 ? -6.583 -9.210 21.687 1.00 97.94 83 ARG A O 1
ATOM 619 N N . ALA A 1 84 ? -8.124 -10.140 23.024 1.00 95.88 84 ALA A N 1
ATOM 620 C CA . ALA A 1 84 ? -8.440 -8.910 23.753 1.00 95.88 84 ALA A CA 1
ATOM 621 C C . ALA A 1 84 ? -7.250 -8.344 24.550 1.00 95.88 84 ALA A C 1
ATOM 623 O O . ALA A 1 84 ? -7.190 -7.143 24.781 1.00 95.88 84 ALA A O 1
ATOM 624 N N . ASP A 1 85 ? -6.304 -9.198 24.942 1.00 96.19 85 ASP A N 1
ATOM 625 C CA . ASP A 1 85 ? -5.078 -8.813 25.651 1.00 96.19 85 ASP A CA 1
ATOM 626 C C . ASP A 1 85 ? -3.978 -8.256 24.728 1.00 96.19 85 ASP A C 1
ATOM 628 O O . ASP A 1 85 ? -2.903 -7.913 25.205 1.00 96.19 85 ASP A O 1
ATOM 632 N N . GLY A 1 86 ? -4.234 -8.159 23.417 1.00 96.19 86 GLY A N 1
ATOM 633 C CA . GLY A 1 86 ? -3.270 -7.673 22.431 1.00 96.19 86 GLY A CA 1
ATOM 634 C C . GLY A 1 86 ? -2.315 -8.740 21.891 1.00 96.19 86 GLY A C 1
ATOM 635 O O . GLY A 1 86 ? -1.598 -8.457 20.937 1.00 96.19 86 GLY A O 1
ATOM 636 N N . THR A 1 87 ? -2.342 -9.973 22.411 1.00 98.31 87 THR A N 1
ATOM 637 C CA . THR A 1 87 ? -1.548 -11.081 21.856 1.00 98.31 87 THR A CA 1
ATOM 638 C C . THR A 1 87 ? -2.183 -11.637 20.585 1.00 98.31 87 THR A C 1
ATOM 640 O O . THR A 1 87 ? -3.412 -11.674 20.442 1.00 98.31 87 THR A O 1
ATOM 643 N N . GLY A 1 88 ? -1.365 -12.119 19.652 1.00 97.94 88 GLY A N 1
ATOM 644 C CA . GLY A 1 88 ? -1.873 -12.608 18.374 1.00 97.94 88 GLY A CA 1
ATOM 645 C C . GLY A 1 88 ? -0.936 -13.556 17.646 1.00 97.94 88 GLY A C 1
ATOM 646 O O . GLY A 1 88 ? 0.155 -13.865 18.114 1.00 97.94 88 GLY A O 1
ATOM 647 N N . SER A 1 89 ? -1.386 -14.028 16.491 1.00 98.31 89 SER A N 1
ATOM 648 C CA . SER A 1 89 ? -0.551 -14.759 15.543 1.00 98.31 89 SER A CA 1
ATOM 649 C C . SER A 1 89 ? -0.839 -14.316 14.113 1.00 98.31 89 SER A C 1
ATOM 651 O O . SER A 1 89 ? -1.965 -13.927 13.783 1.00 98.31 89 SER A O 1
ATOM 653 N N . VAL A 1 90 ? 0.188 -14.361 13.267 1.00 98.62 90 VAL A N 1
ATOM 654 C CA . VAL A 1 90 ? 0.147 -13.949 11.863 1.00 98.62 90 VAL A CA 1
ATOM 655 C C . VAL A 1 90 ? 0.818 -15.012 11.010 1.00 98.62 90 VAL A C 1
ATOM 657 O O . VAL A 1 90 ? 2.008 -15.263 11.140 1.00 98.62 90 VAL A O 1
ATOM 660 N N . HIS A 1 91 ? 0.071 -15.596 10.083 1.00 98.69 91 HIS A N 1
ATOM 661 C CA . HIS A 1 91 ? 0.616 -16.364 8.972 1.00 98.69 91 HIS A CA 1
ATOM 662 C C . HIS A 1 91 ? 0.716 -15.435 7.767 1.00 98.69 91 HIS A C 1
ATOM 664 O O . HIS A 1 91 ? -0.305 -14.936 7.293 1.00 98.69 91 HIS A O 1
ATOM 670 N N . VAL A 1 92 ? 1.919 -15.199 7.261 1.00 98.62 92 VAL A N 1
ATOM 671 C CA . VAL A 1 92 ? 2.165 -14.272 6.150 1.00 98.62 92 VAL A CA 1
ATOM 672 C C . VAL A 1 92 ? 3.050 -14.932 5.105 1.00 98.62 92 VAL A C 1
ATOM 674 O O . VAL A 1 92 ? 3.894 -15.766 5.429 1.00 98.62 92 VAL A O 1
ATOM 677 N N . VAL A 1 93 ? 2.858 -14.580 3.834 1.00 98.19 93 VAL A N 1
ATOM 678 C CA . VAL A 1 93 ? 3.777 -15.022 2.778 1.00 98.19 93 VAL A CA 1
ATOM 679 C C . VAL A 1 93 ? 5.183 -14.509 3.074 1.00 98.19 93 VAL A C 1
ATOM 681 O O . VAL A 1 93 ? 5.367 -13.314 3.330 1.00 98.19 93 VAL A O 1
ATOM 684 N N . ARG A 1 94 ? 6.169 -15.410 3.010 1.00 98.25 94 ARG A N 1
ATOM 685 C CA . ARG A 1 94 ? 7.584 -15.117 3.255 1.00 98.25 94 ARG A CA 1
ATOM 686 C C . ARG A 1 94 ? 8.022 -13.920 2.421 1.00 98.25 94 ARG A C 1
ATOM 688 O O . ARG A 1 94 ? 7.968 -13.949 1.194 1.00 98.25 94 ARG A O 1
ATOM 695 N N . THR A 1 95 ? 8.421 -12.851 3.101 1.00 98.00 95 THR A N 1
ATOM 696 C CA . THR A 1 95 ? 8.700 -11.554 2.478 1.00 98.00 95 THR A CA 1
ATOM 697 C C . THR A 1 95 ? 9.811 -10.866 3.264 1.00 98.00 95 THR A C 1
ATOM 699 O O . THR A 1 95 ? 9.631 -10.633 4.458 1.00 98.00 95 THR A O 1
ATOM 702 N N . PRO A 1 96 ? 10.942 -10.490 2.638 1.00 97.56 96 PRO A N 1
ATOM 703 C CA . PRO A 1 96 ? 12.048 -9.864 3.357 1.00 97.56 96 PRO A CA 1
ATOM 704 C C . PRO A 1 96 ? 11.604 -8.664 4.210 1.00 97.56 96 PRO A C 1
ATOM 706 O O . PRO A 1 96 ? 10.993 -7.724 3.697 1.00 97.56 96 PRO A O 1
ATOM 709 N N . GLY A 1 97 ? 11.916 -8.713 5.510 1.00 97.81 97 GLY A N 1
ATOM 710 C CA . GLY A 1 97 ? 11.628 -7.656 6.488 1.00 97.81 97 GLY A CA 1
ATOM 711 C C . GLY A 1 97 ? 10.183 -7.590 7.003 1.00 97.81 97 GLY A C 1
ATOM 712 O O . GLY A 1 97 ? 9.876 -6.708 7.802 1.00 97.81 97 GLY A O 1
ATOM 713 N N . ILE A 1 98 ? 9.282 -8.487 6.577 1.00 98.44 98 ILE A N 1
ATOM 714 C CA . ILE A 1 98 ? 7.864 -8.403 6.968 1.00 98.44 98 ILE A CA 1
ATOM 715 C C . ILE A 1 98 ? 7.636 -8.714 8.451 1.00 98.44 98 ILE A C 1
ATOM 717 O O . ILE A 1 98 ? 6.817 -8.053 9.088 1.00 98.44 98 ILE A O 1
ATOM 721 N N . ALA A 1 99 ? 8.381 -9.673 9.011 1.00 98.44 99 ALA A N 1
ATOM 722 C CA . ALA A 1 99 ? 8.295 -10.023 10.425 1.00 98.44 99 ALA A CA 1
ATOM 723 C C . ALA A 1 99 ? 8.734 -8.853 11.315 1.00 98.44 99 ALA A C 1
ATOM 725 O O . ALA A 1 99 ? 8.009 -8.488 12.236 1.00 98.44 99 ALA A O 1
ATOM 726 N N . ASP A 1 100 ? 9.849 -8.198 10.976 1.00 98.38 100 ASP A N 1
ATOM 727 C CA . ASP A 1 100 ? 10.339 -7.014 11.692 1.00 98.38 100 ASP A CA 1
ATOM 728 C C . ASP A 1 100 ? 9.342 -5.849 11.607 1.00 98.38 100 ASP A C 1
ATOM 730 O O . ASP A 1 100 ? 9.084 -5.170 12.602 1.00 98.38 100 ASP A O 1
ATOM 734 N N . ALA A 1 101 ? 8.730 -5.637 10.435 1.00 98.44 101 ALA A N 1
ATOM 735 C CA . ALA A 1 101 ? 7.696 -4.622 10.263 1.00 98.44 101 ALA A CA 1
ATOM 736 C C . ALA A 1 101 ? 6.494 -4.882 11.188 1.00 98.44 101 ALA A C 1
ATOM 738 O O . ALA A 1 101 ? 6.062 -3.967 11.889 1.00 98.44 101 ALA A O 1
ATOM 739 N N . ILE A 1 102 ? 5.988 -6.118 11.248 1.00 98.69 102 ILE A N 1
ATOM 740 C CA . ILE A 1 102 ? 4.888 -6.494 12.151 1.00 98.69 102 ILE A CA 1
ATOM 741 C C . ILE A 1 102 ? 5.305 -6.320 13.619 1.00 98.69 102 ILE A C 1
ATOM 743 O O . ILE A 1 102 ? 4.606 -5.651 14.382 1.00 98.69 102 ILE A O 1
ATOM 747 N N . ALA A 1 103 ? 6.465 -6.856 14.006 1.00 98.25 103 ALA A N 1
ATOM 748 C CA . ALA A 1 103 ? 6.963 -6.808 15.380 1.00 98.25 103 ALA A CA 1
ATOM 749 C C . ALA A 1 103 ? 7.204 -5.372 15.880 1.00 98.25 103 ALA A C 1
ATOM 751 O O . ALA A 1 103 ? 7.063 -5.107 17.072 1.00 98.25 103 ALA A O 1
ATOM 752 N N . SER A 1 104 ? 7.501 -4.425 14.979 1.00 98.19 104 SER A N 1
ATOM 753 C CA . SER A 1 104 ? 7.692 -3.010 15.333 1.00 98.19 104 SER A CA 1
ATOM 754 C C . SER A 1 104 ? 6.450 -2.337 15.935 1.00 98.19 104 SER A C 1
ATOM 756 O O . SER A 1 104 ? 6.579 -1.332 16.631 1.00 98.19 104 SER A O 1
ATOM 758 N N . VAL A 1 105 ? 5.256 -2.886 15.683 1.00 98.31 105 VAL A N 1
ATOM 759 C CA . VAL A 1 105 ? 3.970 -2.346 16.166 1.00 98.31 105 VAL A CA 1
ATOM 760 C C . VAL A 1 105 ? 3.168 -3.339 17.002 1.00 98.31 105 VAL A C 1
ATOM 762 O O . VAL A 1 105 ? 2.284 -2.930 17.752 1.00 98.31 105 VAL A O 1
ATOM 765 N N . ALA A 1 106 ? 3.458 -4.631 16.865 1.00 98.12 106 ALA A N 1
ATOM 766 C CA . ALA A 1 106 ? 2.791 -5.722 17.559 1.00 98.12 106 ALA A CA 1
ATOM 767 C C . ALA A 1 106 ? 3.832 -6.763 18.015 1.00 98.12 106 ALA A C 1
ATOM 769 O O . ALA A 1 106 ? 3.903 -7.853 17.446 1.00 98.12 106 ALA A O 1
ATOM 770 N N . PRO A 1 107 ? 4.669 -6.439 19.019 1.00 97.94 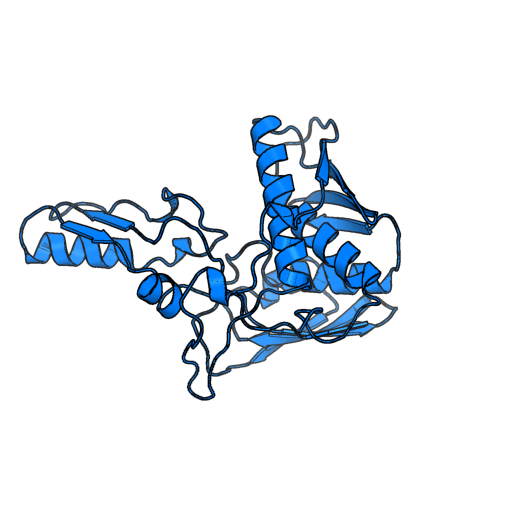107 PRO A N 1
ATOM 771 C CA . PRO A 1 107 ? 5.730 -7.336 19.485 1.00 97.94 107 PRO A CA 1
ATOM 772 C C . PRO A 1 107 ? 5.198 -8.644 20.094 1.00 97.94 107 PRO A C 1
ATOM 774 O O . PRO A 1 107 ? 5.909 -9.642 20.102 1.00 97.94 107 PRO A O 1
ATOM 777 N N . ASP A 1 108 ? 3.942 -8.658 20.553 1.00 98.19 108 ASP A N 1
ATOM 778 C CA . ASP A 1 108 ? 3.271 -9.834 21.127 1.00 98.19 108 ASP A CA 1
ATOM 779 C C . ASP A 1 108 ? 2.557 -10.707 20.074 1.00 98.19 108 ASP A C 1
ATOM 781 O O . ASP A 1 108 ? 1.719 -11.554 20.409 1.00 98.19 108 ASP A O 1
ATOM 785 N N . PHE A 1 109 ? 2.838 -10.485 18.785 1.00 98.56 109 PHE A N 1
ATOM 786 C CA . PHE A 1 109 ? 2.363 -11.343 17.704 1.00 98.56 109 PHE A CA 1
ATOM 787 C C . PHE A 1 109 ? 3.404 -12.411 17.371 1.00 98.56 109 PHE A C 1
ATOM 789 O O . PHE A 1 109 ? 4.551 -12.111 17.049 1.00 98.56 109 PHE A O 1
ATOM 796 N N . GLU A 1 110 ? 2.979 -13.671 17.361 1.00 98.56 110 GLU A N 1
ATOM 797 C CA . GLU A 1 110 ? 3.762 -14.753 16.771 1.00 98.56 110 GLU A CA 1
ATOM 798 C C . GLU A 1 110 ? 3.661 -14.675 15.239 1.00 98.56 110 GLU A C 1
ATOM 800 O O . GLU A 1 110 ? 2.566 -14.774 14.685 1.00 98.56 110 GLU A O 1
ATOM 805 N N . VAL A 1 111 ? 4.784 -14.477 14.543 1.00 98.62 111 VAL A N 1
ATOM 806 C CA . VAL A 1 111 ? 4.809 -14.346 13.077 1.00 98.62 111 VAL A CA 1
ATOM 807 C C . VAL A 1 111 ? 5.375 -15.609 12.433 1.00 98.62 111 VAL A C 1
ATOM 809 O O . VAL A 1 111 ? 6.515 -15.994 12.687 1.00 98.62 111 VAL A O 1
ATOM 812 N N . MET A 1 112 ? 4.593 -16.225 11.547 1.00 98.56 112 MET A N 1
ATOM 813 C CA . MET A 1 112 ? 4.965 -17.402 10.769 1.00 98.56 112 MET A CA 1
ATOM 814 C C . MET A 1 112 ? 5.023 -17.049 9.284 1.00 98.56 112 MET A C 1
ATOM 816 O O . MET A 1 112 ? 4.003 -16.784 8.643 1.00 98.56 112 MET A O 1
ATOM 820 N N . GLU A 1 113 ? 6.232 -17.076 8.728 1.00 98.56 113 GLU A N 1
ATOM 821 C CA . GLU A 1 113 ? 6.472 -16.856 7.304 1.00 98.56 113 GLU A CA 1
ATOM 822 C C . GLU A 1 113 ? 6.366 -18.162 6.509 1.00 98.56 113 GLU A C 1
ATOM 824 O O . GLU A 1 113 ? 7.108 -19.123 6.751 1.00 98.56 113 GLU A O 1
ATOM 829 N N . LEU A 1 114 ? 5.460 -18.176 5.533 1.00 97.94 114 LEU A N 1
ATOM 830 C CA . LEU A 1 114 ? 5.113 -19.343 4.727 1.00 97.94 114 LEU A CA 1
ATOM 831 C C . LEU A 1 114 ? 5.528 -19.152 3.268 1.00 97.94 114 LEU A C 1
ATOM 833 O O . LEU A 1 114 ? 5.310 -18.092 2.683 1.00 97.94 114 LEU A O 1
ATOM 837 N N . ASP A 1 115 ? 6.060 -20.206 2.659 1.00 96.81 115 ASP A N 1
ATOM 838 C CA . ASP A 1 115 ? 6.283 -20.252 1.216 1.00 96.81 115 ASP A CA 1
ATOM 839 C C . ASP A 1 115 ? 4.977 -20.658 0.523 1.00 96.81 115 ASP A C 1
ATOM 841 O O . ASP A 1 115 ? 4.450 -21.750 0.743 1.00 96.81 115 ASP A O 1
ATOM 845 N N . VAL A 1 116 ? 4.435 -19.755 -0.291 1.00 95.19 116 VAL A N 1
ATOM 846 C CA . VAL A 1 116 ? 3.173 -19.937 -1.021 1.00 95.19 116 VAL A CA 1
ATOM 847 C C . VAL A 1 116 ? 3.434 -19.626 -2.494 1.00 95.19 116 VAL A C 1
ATOM 849 O O . VAL A 1 116 ? 4.035 -18.584 -2.767 1.00 95.19 116 VAL A O 1
ATOM 852 N N . PRO A 1 117 ? 3.001 -20.476 -3.449 1.00 95.50 117 PRO A N 1
ATOM 853 C CA . PRO A 1 117 ? 3.054 -20.134 -4.865 1.00 95.50 117 PRO A CA 1
ATOM 854 C C . PRO A 1 117 ? 2.370 -18.790 -5.116 1.00 95.50 117 PRO A C 1
ATOM 856 O O . PRO A 1 117 ? 1.222 -18.575 -4.725 1.00 95.50 117 PRO A O 1
ATOM 859 N N . GLY A 1 118 ? 3.085 -17.863 -5.742 1.00 95.38 118 GLY A N 1
ATOM 860 C CA . GLY A 1 118 ? 2.562 -16.530 -5.979 1.00 95.38 118 GLY A CA 1
ATOM 861 C C . GLY A 1 118 ? 3.572 -15.584 -6.608 1.00 95.38 118 GLY A C 1
ATOM 862 O O . GLY A 1 118 ? 4.749 -15.926 -6.759 1.00 95.38 118 GLY A O 1
ATOM 863 N N . PRO A 1 119 ? 3.113 -14.379 -6.980 1.00 95.50 119 PRO A N 1
ATOM 864 C CA . PRO A 1 119 ? 3.994 -13.332 -7.465 1.00 95.50 119 PRO A CA 1
ATOM 865 C C . PRO A 1 119 ? 4.973 -12.885 -6.366 1.00 95.50 119 PRO A C 1
ATOM 867 O O . PRO A 1 119 ? 4.704 -13.084 -5.177 1.00 95.50 119 PRO A O 1
ATOM 870 N N . PRO A 1 120 ? 6.086 -12.221 -6.732 1.00 95.25 120 PRO A N 1
ATOM 871 C CA . PRO A 1 120 ? 7.002 -11.646 -5.754 1.00 95.25 120 PRO A CA 1
ATOM 872 C C . PRO A 1 120 ? 6.270 -10.740 -4.757 1.00 95.25 120 PRO A C 1
ATOM 874 O O . PRO A 1 120 ? 5.328 -10.037 -5.124 1.00 95.25 120 PRO A O 1
ATOM 877 N N . THR A 1 121 ? 6.723 -10.705 -3.510 1.00 97.44 121 THR A N 1
ATOM 878 C CA . THR A 1 121 ? 6.209 -9.811 -2.461 1.00 97.44 121 THR A CA 1
ATOM 879 C C . THR A 1 121 ? 7.255 -8.784 -2.047 1.00 97.44 121 THR A C 1
ATOM 881 O O . THR A 1 121 ? 8.449 -8.950 -2.297 1.00 97.44 121 THR A O 1
ATOM 884 N N . SER A 1 122 ? 6.822 -7.689 -1.417 1.00 97.31 122 SER A N 1
ATOM 885 C CA . SER A 1 122 ? 7.752 -6.704 -0.857 1.00 97.31 122 SER A CA 1
ATOM 886 C C . SER A 1 122 ? 7.197 -6.017 0.386 1.00 97.31 122 SER A C 1
ATOM 888 O O . SER A 1 122 ? 6.080 -5.497 0.370 1.00 97.31 122 SER A O 1
ATOM 890 N N . GLY A 1 123 ? 8.024 -5.947 1.434 1.00 96.38 123 GLY A N 1
ATOM 891 C CA . GLY A 1 123 ? 7.771 -5.132 2.625 1.00 96.38 123 GLY A CA 1
ATOM 892 C C . GLY A 1 123 ? 7.932 -3.626 2.383 1.00 96.38 123 GLY A C 1
ATOM 893 O O . GLY A 1 123 ? 7.504 -2.828 3.208 1.00 96.38 123 GLY A O 1
ATOM 894 N N . ALA A 1 124 ? 8.504 -3.215 1.243 1.00 95.38 124 ALA A N 1
ATOM 895 C CA . ALA A 1 124 ? 8.628 -1.800 0.881 1.00 95.38 124 ALA A CA 1
ATOM 896 C C . ALA A 1 124 ? 7.295 -1.179 0.443 1.00 95.38 124 ALA A C 1
ATOM 898 O O . ALA A 1 124 ? 7.192 0.045 0.348 1.00 95.38 124 ALA A O 1
ATOM 899 N N . LEU A 1 125 ? 6.290 -2.007 0.131 1.00 96.44 125 LEU A N 1
ATOM 900 C CA . LEU A 1 125 ? 4.965 -1.514 -0.217 1.00 96.44 125 LEU A CA 1
ATOM 901 C C . LEU A 1 125 ? 4.357 -0.748 0.951 1.00 96.44 125 LEU A C 1
ATOM 903 O O . LEU A 1 125 ? 4.559 -1.133 2.103 1.00 96.44 125 LEU A O 1
ATOM 907 N N . ARG A 1 126 ? 3.612 0.326 0.638 1.00 96.06 126 ARG A N 1
ATOM 908 C CA . ARG A 1 126 ? 3.015 1.232 1.635 1.00 96.06 126 ARG A CA 1
ATOM 909 C C . ARG A 1 126 ? 2.467 0.433 2.806 1.00 96.06 126 ARG A C 1
ATOM 911 O O . ARG A 1 126 ? 1.516 -0.324 2.627 1.00 96.06 126 ARG A O 1
ATOM 918 N N . ALA A 1 127 ? 3.056 0.644 3.976 1.00 97.69 127 ALA A N 1
ATOM 919 C CA . ALA A 1 127 ? 2.633 0.072 5.242 1.00 97.69 127 ALA A CA 1
ATOM 920 C C . ALA A 1 127 ? 2.471 -1.466 5.288 1.00 97.69 127 ALA A C 1
ATOM 922 O O . ALA A 1 127 ? 1.613 -1.971 6.016 1.00 97.69 127 ALA A O 1
ATOM 923 N N . ALA A 1 128 ? 3.202 -2.226 4.466 1.00 98.06 128 ALA A N 1
ATOM 924 C CA . ALA A 1 128 ? 3.056 -3.681 4.405 1.00 98.06 128 ALA A CA 1
ATOM 925 C C . ALA A 1 128 ? 3.407 -4.350 5.746 1.00 98.06 128 ALA A C 1
ATOM 927 O O . ALA A 1 128 ? 4.443 -4.064 6.346 1.00 98.06 128 ALA A O 1
ATOM 928 N N . GLY A 1 129 ? 2.528 -5.240 6.218 1.00 97.94 129 GLY A N 1
ATOM 929 C CA . GLY A 1 129 ? 2.689 -5.994 7.463 1.00 97.94 129 GLY A CA 1
ATOM 930 C C . GLY A 1 129 ? 2.233 -5.220 8.696 1.00 97.94 129 GLY A C 1
ATOM 931 O O . GLY A 1 129 ? 1.361 -5.682 9.432 1.00 97.94 129 GLY A O 1
ATOM 932 N N . TRP A 1 130 ? 2.781 -4.024 8.922 1.00 98.50 130 TRP A N 1
ATOM 933 C CA . TRP A 1 130 ? 2.452 -3.260 10.127 1.00 98.50 130 TRP A CA 1
ATOM 934 C C . TRP A 1 130 ? 1.053 -2.633 10.084 1.00 98.50 130 TRP A C 1
ATOM 936 O O . TRP A 1 130 ? 0.426 -2.491 11.135 1.00 98.50 130 TRP A O 1
ATOM 946 N N . ALA A 1 131 ? 0.519 -2.295 8.900 1.00 98.69 131 ALA A N 1
ATOM 947 C CA . ALA A 1 131 ? -0.853 -1.792 8.796 1.00 98.69 131 ALA A CA 1
ATOM 948 C C . ALA A 1 131 ? -1.860 -2.836 9.283 1.00 98.69 131 ALA A C 1
ATOM 950 O O . ALA A 1 131 ? -2.691 -2.518 10.127 1.00 98.69 131 ALA A O 1
ATOM 951 N N . GLU A 1 132 ? -1.778 -4.078 8.799 1.00 98.62 132 GLU A N 1
ATOM 952 C CA . GLU A 1 132 ? -2.688 -5.158 9.197 1.00 98.62 132 GLU A CA 1
ATOM 953 C C . GLU A 1 132 ? -2.649 -5.423 10.700 1.00 98.62 132 GLU A C 1
ATOM 955 O O . GLU A 1 132 ? -3.700 -5.602 11.318 1.00 98.62 132 GLU A O 1
ATOM 960 N N . ALA A 1 133 ? -1.454 -5.404 11.295 1.00 98.62 133 ALA A N 1
ATOM 961 C CA . ALA A 1 133 ? -1.293 -5.561 12.735 1.00 98.62 133 ALA A CA 1
ATOM 962 C C . ALA A 1 133 ? -1.995 -4.430 13.509 1.00 98.62 133 ALA A C 1
ATOM 964 O O . ALA A 1 133 ? -2.774 -4.697 14.426 1.00 98.62 133 ALA A O 1
ATOM 965 N N . LEU A 1 134 ? -1.798 -3.170 13.102 1.00 98.56 134 LEU A N 1
ATOM 966 C CA . LEU A 1 134 ? -2.461 -2.024 13.733 1.00 98.56 134 LEU A CA 1
ATOM 967 C C . LEU A 1 134 ? -3.975 -2.003 13.499 1.00 98.56 134 LEU A C 1
ATOM 969 O O . LEU A 1 134 ? -4.709 -1.612 14.404 1.00 98.56 134 LEU A O 1
ATOM 973 N N . ILE A 1 135 ? -4.447 -2.461 12.338 1.00 98.69 135 ILE A N 1
ATOM 974 C CA . ILE A 1 135 ? -5.874 -2.619 12.028 1.00 98.69 135 ILE A CA 1
ATOM 975 C C . ILE A 1 135 ? -6.520 -3.627 12.985 1.00 98.69 135 ILE A C 1
ATOM 977 O O . ILE A 1 135 ? -7.559 -3.343 13.582 1.00 98.69 135 ILE A O 1
ATOM 981 N N . LEU A 1 136 ? -5.881 -4.782 13.190 1.00 98.50 136 LEU A N 1
ATOM 982 C CA . LEU A 1 136 ? -6.331 -5.805 14.135 1.00 98.50 136 LEU A CA 1
ATOM 983 C C . LEU A 1 136 ? -6.369 -5.285 15.575 1.00 98.50 136 LEU A C 1
ATOM 985 O O . LEU A 1 136 ? -7.371 -5.470 16.269 1.00 98.50 136 LEU A O 1
ATOM 989 N N . LEU A 1 137 ? -5.303 -4.611 16.011 1.00 98.38 137 LEU A N 1
ATOM 990 C CA . LEU A 1 137 ? -5.217 -4.026 17.349 1.00 98.38 137 LEU A CA 1
ATOM 991 C C . LEU A 1 137 ? -6.259 -2.916 17.559 1.00 98.38 137 LEU A C 1
ATOM 993 O O . LEU A 1 137 ? -6.878 -2.856 18.620 1.00 98.38 137 LEU A O 1
ATOM 997 N N . ALA A 1 138 ? -6.496 -2.065 16.556 1.00 97.94 138 ALA A N 1
ATOM 998 C CA . ALA A 1 138 ? -7.537 -1.039 16.604 1.00 97.94 138 ALA A CA 1
ATOM 999 C C . ALA A 1 138 ? -8.939 -1.656 16.721 1.00 97.94 138 ALA A C 1
ATOM 1001 O O . ALA A 1 138 ? -9.722 -1.240 17.574 1.00 97.94 138 ALA A O 1
ATOM 1002 N N . ALA A 1 139 ? -9.225 -2.704 15.943 1.00 96.94 139 ALA A N 1
ATOM 1003 C CA . ALA A 1 139 ? -10.504 -3.405 15.999 1.00 96.94 139 ALA A CA 1
ATOM 1004 C C . ALA A 1 139 ? -10.756 -4.098 17.349 1.00 96.94 139 ALA A C 1
ATOM 1006 O O . ALA A 1 139 ? -11.903 -4.192 17.778 1.00 96.94 139 ALA A O 1
ATOM 1007 N N . VAL A 1 140 ? -9.708 -4.579 18.032 1.00 96.94 140 VAL A N 1
ATOM 1008 C CA . VAL A 1 140 ? -9.826 -5.123 19.397 1.00 96.94 140 VAL A CA 1
ATOM 1009 C C . VAL A 1 140 ? -10.148 -4.041 20.419 1.00 96.94 140 VAL A C 1
ATOM 1011 O O . VAL A 1 140 ? -10.978 -4.284 21.291 1.00 96.94 140 VAL A O 1
ATOM 1014 N N . ARG A 1 141 ? -9.510 -2.867 20.316 1.00 96.06 141 ARG A N 1
ATOM 1015 C CA . ARG A 1 141 ? -9.810 -1.738 21.207 1.00 96.06 141 ARG A CA 1
ATOM 1016 C C . ARG A 1 141 ? -11.249 -1.260 21.036 1.00 96.06 141 ARG A C 1
ATOM 1018 O O . ARG A 1 141 ? -11.918 -0.984 22.023 1.00 96.06 141 ARG A O 1
ATOM 1025 N N . GLY A 1 142 ? -11.734 -1.210 19.794 1.00 94.75 142 GLY A N 1
ATOM 1026 C CA . GLY A 1 142 ? -13.108 -0.805 19.501 1.00 94.75 142 GLY A CA 1
ATOM 1027 C C . GLY A 1 142 ? -13.348 0.706 19.586 1.00 94.75 142 GLY A C 1
ATOM 1028 O O . GLY A 1 142 ? -14.497 1.133 19.496 1.00 94.75 142 GLY A O 1
ATOM 1029 N N . ASP A 1 143 ? -12.291 1.507 19.748 1.00 93.94 143 ASP A N 1
ATOM 1030 C CA . ASP A 1 143 ? -12.386 2.958 19.913 1.00 93.94 143 ASP A CA 1
ATOM 1031 C C . ASP A 1 143 ? -12.919 3.649 18.649 1.00 93.94 143 ASP A C 1
ATOM 1033 O O . ASP A 1 143 ? -12.566 3.293 17.521 1.00 93.94 143 ASP A O 1
ATOM 1037 N N . GLN A 1 144 ? -13.737 4.684 18.852 1.00 93.44 144 GLN A N 1
ATOM 1038 C CA . GLN A 1 144 ? -14.194 5.612 17.818 1.00 93.44 144 GLN A CA 1
ATOM 1039 C C . GLN A 1 144 ? -14.028 7.052 18.335 1.00 93.44 144 GLN A C 1
ATOM 1041 O O . GLN A 1 144 ? -14.486 7.340 19.444 1.00 93.44 144 GLN A O 1
ATOM 1046 N N . PRO A 1 145 ? -13.395 7.965 17.573 1.00 97.38 145 PRO A N 1
ATOM 1047 C CA . PRO A 1 145 ? -12.747 7.744 16.275 1.00 97.38 145 PRO A CA 1
ATOM 1048 C C . PRO A 1 145 ? -11.516 6.823 16.370 1.00 97.38 145 PRO A C 1
ATOM 1050 O O . PRO A 1 145 ? -10.843 6.760 17.401 1.00 97.38 145 PRO A O 1
ATOM 1053 N N . VAL A 1 146 ? -11.196 6.122 15.279 1.00 98.62 146 VAL A N 1
ATOM 1054 C CA . VAL A 1 146 ? -10.056 5.194 15.235 1.00 98.62 146 VAL A CA 1
ATOM 1055 C C . VAL A 1 146 ? -8.753 5.978 15.218 1.00 98.62 146 VAL A C 1
ATOM 1057 O O . VAL A 1 146 ? -8.562 6.838 14.364 1.00 98.62 146 VAL A O 1
ATOM 1060 N N . THR A 1 147 ? -7.829 5.651 16.122 1.00 98.56 147 THR A N 1
ATOM 1061 C CA . THR A 1 147 ? -6.496 6.268 16.170 1.00 98.56 147 THR A CA 1
ATOM 1062 C C . THR A 1 147 ? -5.394 5.234 15.951 1.00 98.56 147 THR A C 1
ATOM 1064 O O . THR A 1 147 ? -5.390 4.162 16.568 1.00 98.56 147 THR A O 1
ATOM 1067 N N . VAL A 1 148 ? -4.447 5.572 15.074 1.00 98.56 148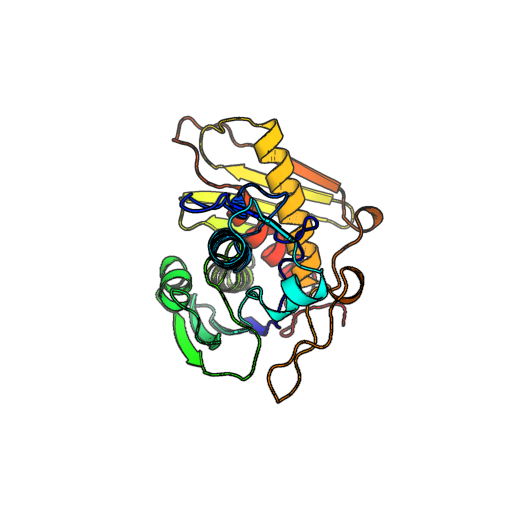 VAL A N 1
ATOM 1068 C CA . VAL A 1 148 ? -3.281 4.755 14.718 1.00 98.56 148 VAL A CA 1
ATOM 1069 C C . VAL A 1 148 ? -2.006 5.591 14.799 1.00 98.56 148 VAL A C 1
ATOM 1071 O O . VAL A 1 148 ? -1.944 6.692 14.253 1.00 98.56 148 VAL A O 1
ATOM 1074 N N . SER A 1 149 ? -0.971 5.024 15.421 1.00 98.38 149 SER A N 1
ATOM 1075 C CA . SER A 1 149 ? 0.389 5.569 15.443 1.00 98.38 149 SER A CA 1
ATOM 1076 C C . SER A 1 149 ? 1.297 4.720 14.559 1.00 98.38 149 SER A C 1
ATOM 1078 O O . SER A 1 149 ? 1.445 3.522 14.787 1.00 98.38 149 SER A O 1
ATOM 1080 N N . SER A 1 150 ? 1.901 5.329 13.542 1.00 98.25 150 SER A N 1
ATOM 1081 C CA . SER A 1 150 ? 2.870 4.660 12.665 1.00 98.25 150 SER A CA 1
ATOM 1082 C C . SER A 1 150 ? 4.211 4.409 13.375 1.00 98.25 150 SER A C 1
ATOM 1084 O O . SER A 1 150 ? 4.558 5.160 14.292 1.00 98.25 150 SER A O 1
ATOM 1086 N N . PRO A 1 151 ? 5.032 3.449 12.900 1.00 97.69 151 PRO A N 1
ATOM 1087 C CA . PRO A 1 151 ? 6.391 3.235 13.415 1.00 97.69 151 PRO A CA 1
ATOM 1088 C C . PRO A 1 151 ? 7.280 4.486 13.369 1.00 97.69 151 PRO A C 1
ATOM 1090 O O . PRO A 1 151 ? 8.153 4.671 14.208 1.00 97.69 151 PRO A O 1
ATOM 1093 N N . ALA A 1 152 ? 7.044 5.367 12.391 1.00 96.19 152 ALA A N 1
ATOM 1094 C CA . ALA A 1 152 ? 7.779 6.618 12.229 1.00 96.19 152 ALA A CA 1
ATOM 1095 C C . ALA A 1 152 ? 7.298 7.742 13.171 1.00 96.19 152 ALA A C 1
ATOM 1097 O O . ALA A 1 152 ? 7.858 8.834 13.145 1.00 96.19 152 ALA A O 1
ATOM 1098 N N . GLY A 1 153 ? 6.262 7.510 13.984 1.00 97.44 153 GLY A N 1
ATOM 1099 C CA . GLY A 1 153 ? 5.760 8.474 14.967 1.00 97.44 153 GLY A CA 1
ATOM 1100 C C . GLY A 1 153 ? 4.718 9.468 14.443 1.00 97.44 153 GLY A C 1
ATOM 1101 O O . GLY A 1 153 ? 4.403 10.432 15.139 1.00 97.44 153 GLY A O 1
ATOM 1102 N N . ALA A 1 154 ? 4.171 9.262 13.240 1.00 98.38 154 ALA A N 1
ATOM 1103 C CA . ALA A 1 154 ? 2.963 9.971 12.818 1.00 98.38 154 ALA A CA 1
ATOM 1104 C C . ALA A 1 154 ? 1.720 9.351 13.463 1.00 98.38 154 ALA A C 1
ATOM 1106 O O . ALA A 1 154 ? 1.633 8.123 13.548 1.00 98.38 154 ALA A O 1
ATOM 1107 N N . VAL A 1 155 ? 0.754 10.183 13.841 1.00 98.69 155 VAL A N 1
ATOM 1108 C CA . VAL A 1 155 ? -0.528 9.771 14.421 1.00 98.69 155 VAL A CA 1
ATOM 1109 C C . VAL A 1 155 ? -1.653 10.213 13.496 1.00 98.69 155 VAL A C 1
ATOM 1111 O O . VAL A 1 155 ? -1.679 11.363 13.061 1.00 98.69 155 VAL A O 1
ATOM 1114 N N . ALA A 1 156 ? -2.582 9.310 13.198 1.00 98.81 156 ALA A N 1
ATOM 1115 C CA . ALA A 1 156 ? -3.798 9.622 12.461 1.00 98.81 156 ALA A CA 1
ATOM 1116 C C . ALA A 1 156 ? -5.027 9.205 13.268 1.00 98.81 156 ALA A C 1
ATOM 1118 O O . ALA A 1 156 ? -5.093 8.076 13.756 1.00 98.81 156 ALA A O 1
ATOM 1119 N N . THR A 1 157 ? -6.004 10.103 13.359 1.00 98.81 157 THR A N 1
ATOM 1120 C CA . THR A 1 157 ? -7.324 9.851 13.937 1.00 98.81 157 THR A CA 1
ATOM 1121 C C . THR A 1 157 ? -8.372 9.993 12.841 1.00 98.81 157 THR A C 1
ATOM 1123 O O . THR A 1 157 ? -8.394 11.006 12.139 1.00 98.81 157 THR A O 1
ATOM 1126 N N . VAL A 1 158 ? -9.216 8.976 12.677 1.00 98.88 158 VAL A N 1
ATOM 1127 C CA . VAL A 1 158 ? -10.158 8.857 11.563 1.00 98.88 158 VAL A CA 1
ATOM 1128 C C . VAL A 1 158 ? -11.565 8.535 12.051 1.00 98.88 158 VAL A C 1
ATOM 1130 O O . VAL A 1 158 ? -11.773 7.633 12.861 1.00 98.88 158 VAL A O 1
ATOM 1133 N N . GLU A 1 159 ? -12.529 9.258 11.495 1.00 98.19 159 GLU A N 1
ATOM 1134 C CA . GLU A 1 159 ? -13.962 8.995 11.600 1.00 98.19 159 GLU A CA 1
ATOM 1135 C C . GLU A 1 159 ? -14.529 8.834 10.181 1.00 98.19 159 GLU A C 1
ATOM 1137 O O . GLU A 1 159 ? -14.196 9.621 9.290 1.00 98.19 159 GLU A O 1
ATOM 1142 N N . ILE A 1 160 ? -15.364 7.816 9.959 1.00 97.25 160 ILE A N 1
ATOM 1143 C CA . ILE A 1 160 ? -16.007 7.559 8.662 1.00 97.25 160 ILE A CA 1
ATOM 1144 C C . ILE A 1 160 ? -17.522 7.540 8.847 1.00 97.25 160 ILE A C 1
ATOM 1146 O O . ILE A 1 160 ? -18.056 6.690 9.561 1.00 97.25 160 ILE A O 1
ATOM 1150 N N . ASP A 1 161 ? -18.209 8.448 8.158 1.00 91.00 161 ASP A N 1
ATOM 1151 C CA . ASP A 1 161 ? -19.666 8.457 8.017 1.00 91.00 161 ASP A CA 1
ATOM 1152 C C . ASP A 1 161 ? -20.080 8.092 6.575 1.00 91.00 161 ASP A C 1
ATOM 1154 O O . ASP A 1 161 ? -19.246 7.726 5.748 1.00 91.00 161 ASP A O 1
ATOM 1158 N N . ASP A 1 162 ? -21.380 8.110 6.267 1.00 82.00 162 ASP A N 1
ATOM 1159 C CA . ASP A 1 162 ? -21.903 7.673 4.960 1.00 82.00 162 ASP A CA 1
ATOM 1160 C C . ASP A 1 162 ? -21.464 8.543 3.774 1.00 82.00 162 ASP A C 1
ATOM 1162 O O . ASP A 1 162 ? -21.613 8.140 2.617 1.00 82.00 162 ASP A O 1
ATOM 1166 N N . HIS A 1 163 ? -20.938 9.738 4.037 1.00 86.94 163 HIS A N 1
ATOM 1167 C CA . HIS A 1 163 ? -20.612 10.715 3.004 1.00 86.94 163 HIS A CA 1
ATOM 1168 C C . HIS A 1 163 ? -19.154 11.168 3.052 1.00 86.94 163 HIS A C 1
ATOM 1170 O O . HIS A 1 163 ? -18.656 11.708 2.059 1.00 86.94 163 HIS A O 1
ATOM 1176 N N . ARG A 1 164 ? -18.475 10.967 4.186 1.00 96.19 164 ARG A N 1
ATOM 1177 C CA . ARG A 1 164 ? -17.216 11.640 4.477 1.00 96.19 164 ARG A CA 1
ATOM 1178 C C . ARG A 1 164 ? -16.258 10.787 5.301 1.00 96.19 164 ARG A C 1
ATOM 1180 O O . ARG A 1 164 ? -16.648 10.082 6.228 1.00 96.19 164 ARG A O 1
ATOM 1187 N N . VAL A 1 165 ? -14.975 10.936 4.995 1.00 98.31 165 VAL A N 1
ATOM 1188 C CA . VAL A 1 165 ? -13.848 10.471 5.806 1.00 98.31 165 VAL A CA 1
ATOM 1189 C C . VAL A 1 165 ? -13.194 11.701 6.419 1.00 98.31 165 VAL A C 1
ATOM 1191 O O . VAL A 1 165 ? -12.627 12.524 5.701 1.00 98.31 165 VAL A O 1
ATOM 1194 N N . ARG A 1 166 ? -13.270 11.843 7.742 1.00 98.69 166 ARG A N 1
ATOM 1195 C CA . ARG A 1 166 ? -12.590 12.917 8.474 1.00 98.69 166 ARG A CA 1
ATOM 1196 C C . ARG A 1 166 ? -11.275 12.387 9.009 1.00 98.69 166 ARG A C 1
ATOM 1198 O O . ARG A 1 166 ? -11.257 11.420 9.766 1.00 98.69 166 ARG A O 1
ATOM 1205 N N . VAL A 1 167 ? -10.184 13.027 8.620 1.00 98.81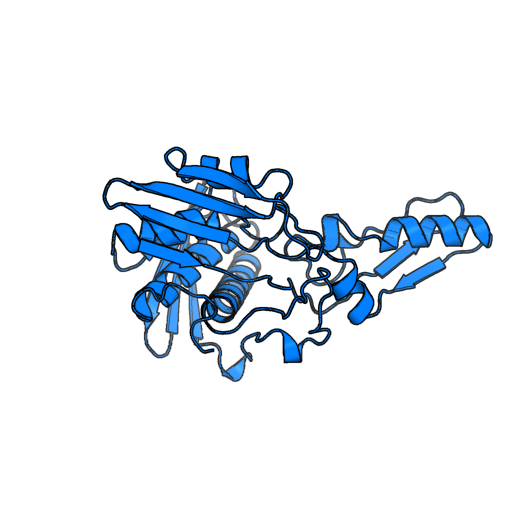 167 VAL A N 1
ATOM 1206 C CA . VAL A 1 167 ? -8.818 12.659 8.978 1.00 98.81 167 VAL A CA 1
ATOM 1207 C C . VAL A 1 167 ? -8.197 13.801 9.764 1.00 98.81 167 VAL A C 1
ATOM 1209 O O . VAL A 1 167 ? -8.102 14.915 9.260 1.00 98.81 167 VAL A O 1
ATOM 1212 N N . ARG A 1 168 ? -7.700 13.515 10.965 1.00 98.75 168 ARG A N 1
ATOM 1213 C CA . ARG A 1 168 ? -6.754 14.381 11.678 1.00 98.75 168 ARG A CA 1
ATOM 1214 C C . ARG A 1 168 ? -5.392 13.709 11.662 1.00 98.75 168 ARG A C 1
ATOM 1216 O O . ARG A 1 168 ? -5.296 12.551 12.061 1.00 98.75 168 ARG A O 1
ATOM 1223 N N . VAL A 1 169 ? -4.356 14.400 11.196 1.00 98.75 169 VAL A N 1
ATOM 1224 C CA . VAL A 1 169 ? -3.002 13.839 11.080 1.00 98.75 169 VAL A CA 1
ATOM 1225 C C . VAL A 1 169 ? -1.976 14.729 11.774 1.00 98.75 169 VAL A C 1
ATOM 1227 O O . VAL A 1 169 ? -1.843 15.905 11.448 1.00 98.75 169 VAL A O 1
ATOM 1230 N N . ASP A 1 170 ? -1.232 14.156 12.719 1.00 98.50 170 ASP A N 1
ATOM 1231 C CA . ASP A 1 170 ? -0.028 14.753 13.297 1.00 98.50 170 ASP A CA 1
ATOM 1232 C C . ASP A 1 170 ? 1.201 14.011 12.765 1.00 98.50 170 ASP A C 1
ATOM 1234 O O . ASP A 1 170 ? 1.457 12.856 13.112 1.00 98.50 170 ASP A O 1
ATOM 1238 N N . CYS A 1 171 ? 1.979 14.679 11.920 1.00 98.00 171 CYS A N 1
ATOM 1239 C CA . CYS A 1 171 ? 3.208 14.138 11.350 1.00 98.00 171 CYS A CA 1
ATOM 1240 C C . CYS A 1 171 ? 4.406 15.082 11.520 1.00 98.00 171 CYS A C 1
ATOM 1242 O O . CYS A 1 171 ? 5.336 15.027 10.717 1.00 98.00 171 CYS A O 1
ATOM 1244 N N . GLY A 1 172 ? 4.389 15.939 12.548 1.00 98.06 172 GLY A N 1
ATOM 1245 C CA . GLY A 1 172 ? 5.360 17.031 12.688 1.00 98.06 172 GLY A CA 1
ATOM 1246 C C . GLY A 1 172 ? 5.064 18.209 11.753 1.00 98.06 172 GLY A C 1
ATOM 1247 O O . GLY A 1 172 ? 3.981 18.283 11.180 1.00 98.06 172 GLY A O 1
ATOM 1248 N N . ASN A 1 173 ? 6.023 19.124 11.600 1.00 97.62 173 ASN A N 1
ATOM 1249 C CA . ASN A 1 173 ? 5.917 20.308 10.748 1.00 97.62 173 ASN A CA 1
ATOM 1250 C C . ASN A 1 173 ? 6.093 19.927 9.265 1.00 97.62 173 ASN A C 1
ATOM 1252 O O . ASN A 1 173 ? 7.229 19.667 8.849 1.00 97.62 173 ASN A O 1
ATOM 1256 N N . PRO A 1 174 ? 5.018 19.842 8.457 1.00 96.62 174 PRO A N 1
ATOM 1257 C CA . PRO A 1 174 ? 5.120 19.369 7.083 1.00 96.62 174 PRO A CA 1
ATOM 1258 C C . PRO A 1 174 ? 5.957 20.312 6.217 1.00 96.62 174 PRO A C 1
ATOM 1260 O O . PRO A 1 174 ? 5.902 21.529 6.355 1.00 96.62 174 PRO A O 1
ATOM 1263 N N . LEU A 1 175 ? 6.686 19.740 5.256 1.00 96.56 175 LEU A N 1
ATOM 1264 C CA . LEU A 1 175 ? 7.433 20.528 4.267 1.00 96.56 175 LEU A CA 1
ATOM 1265 C C . LEU A 1 175 ? 6.501 21.346 3.362 1.00 96.56 175 LEU A C 1
ATOM 1267 O O . LEU A 1 175 ? 6.839 22.456 2.966 1.00 96.56 175 LEU A O 1
ATOM 1271 N N . ASP A 1 176 ? 5.344 20.773 3.027 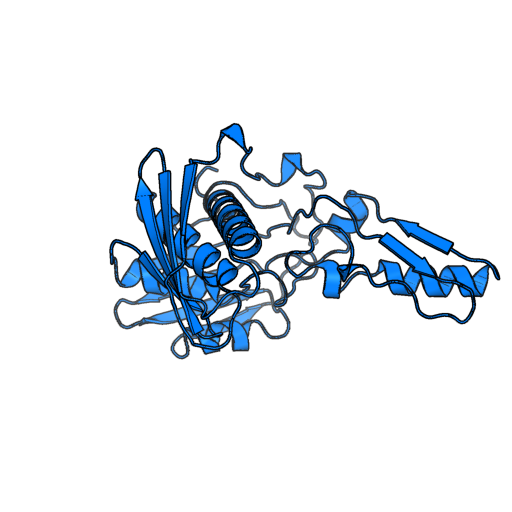1.00 97.19 176 ASP A N 1
ATOM 1272 C CA . ASP A 1 176 ? 4.278 21.406 2.258 1.00 97.19 176 ASP A CA 1
ATOM 1273 C C . ASP A 1 176 ? 2.937 20.773 2.665 1.00 97.19 176 ASP A C 1
ATOM 1275 O O . ASP A 1 176 ? 2.733 19.559 2.537 1.00 97.19 176 ASP 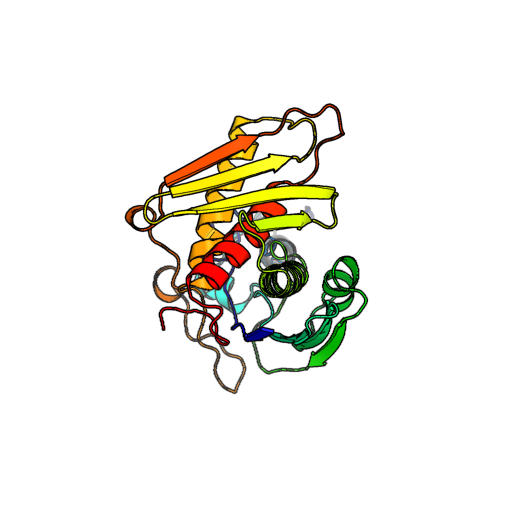A O 1
ATOM 1279 N N . GLU A 1 177 ? 2.026 21.587 3.200 1.00 96.12 177 GLU A N 1
ATOM 1280 C CA . GLU A 1 177 ? 0.734 21.111 3.701 1.00 96.12 177 GLU A CA 1
ATOM 1281 C C . GLU A 1 177 ? -0.206 20.665 2.569 1.00 96.12 177 GLU A C 1
ATOM 1283 O O . GLU A 1 177 ? -0.971 19.714 2.735 1.00 96.12 177 GLU A O 1
ATOM 1288 N N . VAL A 1 178 ? -0.134 21.299 1.394 1.00 97.06 178 VAL A N 1
ATOM 1289 C CA . VAL A 1 178 ? -0.960 20.941 0.230 1.00 97.06 178 VAL A CA 1
ATOM 1290 C C . VAL A 1 178 ? -0.561 19.559 -0.283 1.00 97.06 178 VAL A C 1
ATOM 1292 O O . VAL A 1 178 ? -1.424 18.708 -0.527 1.00 97.06 178 VAL A O 1
ATOM 1295 N N . VAL A 1 179 ? 0.744 19.295 -0.376 1.00 96.38 179 VAL A N 1
ATOM 1296 C CA . VAL A 1 179 ? 1.278 17.980 -0.747 1.00 96.38 179 VAL A CA 1
ATOM 1297 C C . VAL A 1 179 ? 0.878 16.930 0.289 1.00 96.38 179 VAL A C 1
ATOM 1299 O O . VAL A 1 179 ? 0.361 15.876 -0.093 1.00 96.38 179 VAL A O 1
ATOM 1302 N N . LEU A 1 180 ? 1.032 17.216 1.587 1.00 97.50 180 LEU A N 1
ATOM 1303 C CA . LEU A 1 180 ? 0.614 16.293 2.648 1.00 97.50 180 LEU A CA 1
ATOM 1304 C C . LEU A 1 180 ? -0.878 15.949 2.551 1.00 97.50 180 LEU A C 1
ATOM 1306 O O . LEU A 1 180 ? -1.236 14.769 2.590 1.00 97.50 180 LEU A O 1
ATOM 1310 N N . ARG A 1 181 ? -1.744 16.957 2.384 1.00 98.19 181 ARG A N 1
ATOM 1311 C CA . ARG A 1 181 ? -3.191 16.763 2.208 1.00 98.19 181 ARG A CA 1
ATOM 1312 C C . ARG A 1 181 ? -3.477 15.854 1.017 1.00 98.19 181 ARG A C 1
ATOM 1314 O O . ARG A 1 181 ? -4.232 14.896 1.163 1.00 98.19 181 ARG A O 1
ATOM 1321 N N . SER A 1 182 ? -2.816 16.080 -0.122 1.00 96.62 182 SER A N 1
ATOM 1322 C CA . SER A 1 182 ? -2.982 15.234 -1.312 1.00 96.62 182 SER A CA 1
ATOM 1323 C C . SER A 1 182 ? -2.602 13.767 -1.055 1.00 96.62 182 SER A C 1
ATOM 1325 O O . SER A 1 182 ? -3.323 12.857 -1.472 1.00 96.62 182 SER A O 1
ATOM 1327 N N . TYR A 1 183 ? -1.529 13.513 -0.295 1.00 96.50 183 TYR A N 1
ATOM 1328 C CA . TYR A 1 183 ? -1.136 12.156 0.082 1.00 96.50 183 TYR A CA 1
ATOM 1329 C C . TYR A 1 183 ? -2.095 11.510 1.078 1.00 96.50 183 TYR A C 1
ATOM 1331 O O . TYR A 1 183 ? -2.340 10.311 0.966 1.00 96.50 183 TYR A O 1
ATOM 1339 N N . CYS A 1 184 ? -2.666 12.273 2.011 1.00 98.38 184 CYS A N 1
ATOM 1340 C CA . CYS A 1 184 ? -3.676 11.763 2.939 1.00 98.38 184 CYS A CA 1
ATOM 1341 C C . CYS A 1 184 ? -4.969 11.373 2.207 1.00 98.38 184 CYS A C 1
ATOM 1343 O O . CYS A 1 184 ? -5.508 10.300 2.463 1.00 98.38 184 CYS A O 1
ATOM 1345 N N . VAL A 1 185 ? -5.414 12.178 1.234 1.00 97.88 185 VAL A N 1
ATOM 1346 C CA . VAL A 1 185 ? -6.566 11.846 0.375 1.00 97.88 185 VAL A CA 1
ATOM 1347 C C . VAL A 1 185 ? -6.295 10.574 -0.434 1.00 97.88 185 VAL A C 1
ATOM 1349 O O . VAL A 1 185 ? -7.116 9.657 -0.443 1.00 97.88 185 VAL A O 1
ATOM 1352 N N . GLY A 1 186 ? -5.117 10.469 -1.060 1.00 96.06 186 GLY A N 1
ATOM 1353 C CA . GLY A 1 186 ? -4.722 9.260 -1.790 1.00 96.06 186 GLY A CA 1
ATOM 1354 C C . GLY A 1 186 ? -4.592 8.023 -0.891 1.00 96.06 186 GLY A C 1
ATOM 1355 O O . GLY A 1 186 ? -4.945 6.920 -1.300 1.00 96.06 186 GLY A O 1
ATOM 1356 N N . ALA A 1 187 ? -4.117 8.191 0.345 1.00 97.81 187 ALA A N 1
ATOM 1357 C CA . ALA A 1 187 ? -4.039 7.122 1.337 1.00 97.81 187 ALA A CA 1
ATOM 1358 C C . ALA A 1 187 ? -5.426 6.639 1.777 1.00 97.81 187 ALA A C 1
ATOM 1360 O O . ALA A 1 187 ? -5.644 5.431 1.848 1.00 97.81 187 ALA A O 1
ATOM 1361 N N . ALA A 1 188 ? -6.367 7.557 2.009 1.00 98.38 188 ALA A N 1
ATOM 1362 C CA . ALA A 1 188 ? -7.749 7.214 2.328 1.00 98.38 188 ALA A CA 1
ATOM 1363 C C . ALA A 1 188 ? -8.419 6.454 1.173 1.00 98.38 188 ALA A C 1
ATOM 1365 O O . ALA A 1 188 ? -8.990 5.388 1.388 1.00 98.38 188 ALA A O 1
ATOM 1366 N N . HIS A 1 189 ? -8.275 6.940 -0.065 1.00 97.19 189 HIS A N 1
ATOM 1367 C CA . HIS A 1 189 ? -8.780 6.255 -1.262 1.00 97.19 189 HIS A CA 1
ATOM 1368 C C . HIS A 1 189 ? -8.233 4.826 -1.397 1.00 97.19 189 HIS A C 1
ATOM 1370 O O . HIS A 1 189 ? -9.004 3.886 -1.610 1.00 97.19 189 HIS A O 1
ATOM 1376 N N . MET A 1 190 ? -6.920 4.657 -1.224 1.00 97.12 190 MET A N 1
ATOM 1377 C CA . MET A 1 190 ? -6.263 3.351 -1.286 1.00 97.12 190 MET A CA 1
ATOM 1378 C C . MET A 1 190 ? -6.747 2.422 -0.164 1.00 97.12 190 MET A C 1
ATOM 1380 O O . MET A 1 190 ? -7.017 1.253 -0.413 1.00 97.12 190 MET A O 1
ATOM 1384 N N . ALA A 1 191 ? -6.903 2.929 1.061 1.00 98.25 191 ALA A N 1
ATOM 1385 C CA . ALA A 1 191 ? -7.375 2.148 2.203 1.00 98.25 191 ALA A CA 1
ATOM 1386 C C . ALA A 1 191 ? -8.814 1.646 2.012 1.00 98.25 191 ALA A C 1
ATOM 1388 O O . ALA A 1 191 ? -9.073 0.453 2.170 1.00 98.25 191 ALA A O 1
ATOM 1389 N N . LEU A 1 192 ? -9.732 2.531 1.608 1.00 97.56 192 LEU A N 1
ATOM 1390 C CA . LEU A 1 192 ? -11.120 2.164 1.313 1.00 97.56 192 LEU A CA 1
ATOM 1391 C C . LEU A 1 192 ? -11.191 1.128 0.186 1.00 97.56 192 LEU A C 1
ATOM 1393 O O . LEU A 1 192 ? -11.931 0.150 0.278 1.00 97.56 192 LEU A O 1
ATOM 1397 N N . SER A 1 193 ? -10.399 1.323 -0.872 1.00 97.06 193 SER A N 1
ATOM 1398 C CA . SER A 1 193 ? -10.349 0.395 -2.002 1.00 97.06 193 SER A CA 1
ATOM 1399 C C . SER A 1 193 ? -9.842 -0.973 -1.560 1.00 97.06 193 SER A C 1
ATOM 1401 O O . SER A 1 193 ? -10.447 -1.991 -1.902 1.00 97.06 193 SER A O 1
ATOM 1403 N N . TRP A 1 194 ? -8.783 -0.994 -0.749 1.00 97.94 194 TRP A N 1
ATOM 1404 C CA . TRP A 1 194 ? -8.165 -2.208 -0.234 1.00 97.94 194 TRP A CA 1
ATOM 1405 C C . TRP A 1 194 ? -9.103 -3.042 0.633 1.00 97.94 194 TRP A C 1
ATOM 1407 O O . TRP A 1 194 ? -9.264 -4.236 0.381 1.00 97.94 194 TRP A O 1
ATOM 1417 N N . VAL A 1 195 ? -9.765 -2.414 1.608 1.00 98.06 195 VAL A N 1
ATOM 1418 C CA . VAL A 1 195 ? -10.727 -3.104 2.480 1.00 98.06 195 VAL A CA 1
ATOM 1419 C C . VAL A 1 195 ? -11.878 -3.667 1.657 1.00 98.06 195 VAL A C 1
ATOM 1421 O O . VAL A 1 195 ? -12.270 -4.819 1.830 1.00 98.06 195 VAL A O 1
ATOM 1424 N N . ARG A 1 196 ? -12.427 -2.858 0.749 1.00 96.69 196 ARG A N 1
ATOM 1425 C CA . ARG A 1 196 ? -13.710 -3.163 0.124 1.00 96.69 196 ARG A CA 1
ATOM 1426 C C . ARG A 1 196 ? -13.618 -4.058 -1.089 1.00 96.69 196 ARG A C 1
ATOM 1428 O O . ARG A 1 196 ? -14.510 -4.875 -1.286 1.00 96.69 196 ARG A O 1
ATOM 1435 N N . ARG A 1 197 ? -12.607 -3.884 -1.947 1.00 96.69 197 ARG A N 1
ATOM 1436 C CA . ARG A 1 197 ? -12.669 -4.414 -3.322 1.00 96.69 197 ARG A CA 1
ATOM 1437 C C . ARG A 1 197 ? -11.352 -4.921 -3.894 1.00 96.69 197 ARG A C 1
ATOM 1439 O O . ARG A 1 197 ? -11.393 -5.810 -4.758 1.00 96.69 197 ARG A O 1
ATOM 1446 N N . GLU A 1 198 ? -10.212 -4.380 -3.464 1.00 97.69 198 GLU A N 1
ATOM 1447 C CA . GLU A 1 198 ? -8.944 -4.713 -4.108 1.00 97.69 198 GLU A CA 1
ATOM 1448 C C . GLU A 1 198 ? -8.483 -6.138 -3.824 1.00 97.69 198 GLU A C 1
ATOM 1450 O O . GLU A 1 198 ? -8.564 -6.661 -2.713 1.00 97.69 198 GLU A O 1
ATOM 1455 N N . GLY A 1 199 ? -7.970 -6.765 -4.876 1.00 96.69 199 GLY A N 1
ATOM 1456 C CA . GLY A 1 199 ? -7.384 -8.091 -4.820 1.00 96.69 199 GLY A CA 1
ATOM 1457 C C . GLY A 1 199 ? -7.234 -8.682 -6.210 1.00 96.69 199 GLY A C 1
ATOM 1458 O O . GLY A 1 199 ? -8.073 -8.428 -7.074 1.00 96.69 199 GLY A O 1
ATOM 1459 N N . ILE A 1 200 ? -6.206 -9.497 -6.412 1.00 96.88 200 ILE A N 1
ATOM 1460 C CA . ILE A 1 200 ? -5.955 -10.186 -7.683 1.00 96.88 200 ILE A CA 1
ATOM 1461 C C . ILE A 1 200 ? -6.108 -11.699 -7.533 1.00 96.88 200 ILE A C 1
ATOM 1463 O O . ILE A 1 200 ? -5.808 -12.264 -6.479 1.00 96.88 200 ILE A O 1
ATOM 1467 N N . ALA A 1 201 ? -6.571 -12.348 -8.597 1.00 95.38 201 ALA A N 1
ATOM 1468 C CA . ALA A 1 201 ? -6.563 -13.792 -8.738 1.00 95.38 201 ALA A CA 1
ATOM 1469 C C . ALA A 1 201 ? -5.140 -14.290 -9.027 1.00 95.38 201 ALA A C 1
ATOM 1471 O O . ALA A 1 201 ? -4.452 -13.785 -9.921 1.00 95.38 201 ALA A O 1
ATOM 1472 N N . VAL A 1 202 ? -4.727 -15.299 -8.266 1.00 96.75 202 VAL A N 1
ATOM 1473 C CA . VAL A 1 202 ? -3.470 -16.030 -8.428 1.00 96.75 202 VAL A CA 1
ATOM 1474 C C . VAL A 1 202 ? -3.826 -17.511 -8.462 1.00 96.75 202 VAL A C 1
ATOM 1476 O O . VAL A 1 202 ? -4.578 -17.966 -7.599 1.00 96.75 202 VAL A O 1
ATOM 1479 N N . ASP A 1 203 ? -3.360 -18.228 -9.482 1.00 95.00 203 ASP A N 1
ATOM 1480 C CA . ASP A 1 203 ? -3.615 -19.665 -9.617 1.00 95.00 203 ASP A CA 1
ATOM 1481 C C . ASP A 1 203 ? -2.685 -20.517 -8.733 1.00 95.00 203 ASP A C 1
ATOM 1483 O O . ASP A 1 203 ? -1.782 -20.006 -8.068 1.00 95.00 203 ASP A O 1
ATOM 1487 N N . ASP A 1 204 ? -2.891 -21.836 -8.737 1.00 94.19 204 ASP A N 1
ATOM 1488 C CA . ASP A 1 204 ? -2.111 -22.781 -7.924 1.00 94.19 204 ASP A CA 1
ATOM 1489 C C . ASP A 1 204 ? -0.616 -22.824 -8.304 1.00 94.19 204 ASP A C 1
ATOM 1491 O O . ASP A 1 204 ? 0.215 -23.269 -7.510 1.00 94.19 204 ASP A O 1
ATOM 1495 N N . ALA A 1 205 ? -0.259 -22.356 -9.506 1.00 94.25 205 ALA A N 1
ATOM 1496 C CA . ALA A 1 205 ? 1.123 -22.230 -9.962 1.00 94.25 205 ALA A CA 1
ATOM 1497 C C . ALA A 1 205 ? 1.751 -20.874 -9.584 1.00 94.25 205 ALA A C 1
ATOM 1499 O O . ALA A 1 205 ? 2.933 -20.647 -9.852 1.00 94.25 205 ALA A O 1
ATOM 1500 N N . GLY A 1 206 ? 0.989 -19.976 -8.955 1.00 94.06 206 GLY A N 1
ATOM 1501 C CA . GLY A 1 206 ? 1.438 -18.644 -8.567 1.00 94.06 206 GLY A CA 1
ATOM 1502 C C . GLY A 1 206 ? 1.332 -17.593 -9.674 1.00 94.06 206 GLY A C 1
ATOM 1503 O O . GLY A 1 206 ? 1.899 -16.506 -9.539 1.00 94.06 206 GLY A O 1
ATOM 1504 N N . VAL A 1 207 ? 0.628 -17.886 -10.772 1.00 95.75 207 VAL A N 1
ATOM 1505 C CA . VAL A 1 207 ? 0.486 -16.976 -11.913 1.00 95.75 207 VAL A CA 1
ATOM 1506 C C . VAL A 1 207 ? -0.680 -16.019 -11.685 1.00 95.75 207 VAL A C 1
ATOM 1508 O O . VAL A 1 207 ? -1.788 -16.414 -11.328 1.00 95.75 207 VAL A O 1
ATOM 1511 N N . VAL A 1 208 ? -0.429 -14.729 -11.918 1.00 97.19 208 VAL A N 1
ATOM 1512 C CA . VAL A 1 208 ? -1.442 -13.673 -11.802 1.00 97.19 208 VAL A CA 1
ATOM 1513 C C . VAL A 1 208 ? -2.390 -13.703 -13.005 1.00 97.19 208 VAL A C 1
ATOM 1515 O O . VAL A 1 208 ? -1.947 -13.557 -14.147 1.00 97.19 208 VAL A O 1
ATOM 1518 N N . GLY A 1 209 ? -3.693 -13.836 -12.742 1.00 95.38 209 GLY A N 1
ATOM 1519 C CA . GLY A 1 209 ? -4.744 -13.825 -13.768 1.00 95.38 209 GLY A CA 1
ATOM 1520 C C . GLY A 1 209 ? -5.262 -12.426 -14.124 1.00 95.38 209 GLY A C 1
ATOM 1521 O O . GLY A 1 209 ? -5.601 -12.162 -15.276 1.00 95.38 209 GLY A O 1
ATOM 1522 N N . ASP A 1 210 ? -5.285 -11.508 -13.156 1.00 97.19 210 ASP A N 1
ATOM 1523 C CA . ASP A 1 210 ? -5.752 -10.132 -13.351 1.00 97.19 210 ASP A CA 1
ATOM 1524 C C . ASP A 1 210 ? -4.598 -9.227 -13.789 1.00 97.19 210 ASP A C 1
ATOM 1526 O O . ASP A 1 210 ? -3.649 -9.024 -13.037 1.00 97.19 210 ASP A O 1
ATOM 1530 N N . LEU A 1 211 ? -4.670 -8.647 -14.992 1.00 96.50 211 LEU A N 1
ATOM 1531 C CA . LEU A 1 211 ? -3.553 -7.884 -15.583 1.00 96.50 211 LEU A CA 1
ATOM 1532 C C . LEU A 1 211 ? -3.917 -6.447 -15.987 1.00 96.50 211 LEU A C 1
ATOM 1534 O O . LEU A 1 211 ? -3.104 -5.746 -16.587 1.00 96.50 211 LEU A O 1
ATOM 1538 N N . THR A 1 212 ? -5.124 -5.974 -15.669 1.00 95.12 212 THR A N 1
ATOM 1539 C CA . THR A 1 212 ? -5.601 -4.638 -16.063 1.00 95.12 212 THR A CA 1
ATOM 1540 C C . THR A 1 212 ? -5.992 -3.795 -14.852 1.00 95.12 212 THR A C 1
ATOM 1542 O O . THR A 1 212 ? -6.480 -4.315 -13.858 1.00 95.12 212 THR A O 1
ATOM 1545 N N . ILE A 1 213 ? -5.896 -2.464 -14.954 1.00 94.25 213 ILE A N 1
ATOM 1546 C CA . ILE A 1 213 ? -6.340 -1.556 -13.874 1.00 94.25 213 ILE A CA 1
ATOM 1547 C C . ILE A 1 213 ? -7.791 -1.839 -13.446 1.00 94.25 213 ILE A C 1
ATOM 1549 O O . ILE A 1 213 ? -8.118 -1.771 -12.266 1.00 94.25 213 ILE A O 1
ATOM 1553 N N . ARG A 1 214 ? -8.664 -2.198 -14.398 1.00 93.00 214 ARG A N 1
ATOM 1554 C CA . ARG A 1 214 ? -10.081 -2.472 -14.116 1.00 93.00 214 ARG A CA 1
ATOM 1555 C C . ARG A 1 214 ? -10.300 -3.781 -13.358 1.00 93.00 214 ARG A C 1
ATOM 1557 O O . ARG A 1 214 ? -11.299 -3.885 -12.658 1.00 93.00 214 ARG A O 1
ATOM 1564 N N . SER A 1 215 ? -9.398 -4.754 -13.487 1.00 95.38 215 SER A N 1
ATOM 1565 C CA . SER A 1 215 ? -9.521 -6.053 -12.815 1.00 95.38 215 SER A CA 1
ATOM 1566 C C . SER A 1 215 ? -9.031 -6.034 -11.363 1.00 95.38 215 SER A C 1
ATOM 1568 O O . SER A 1 215 ? -9.302 -6.970 -10.628 1.00 95.38 215 SER A O 1
ATOM 1570 N N . PHE A 1 216 ? -8.356 -4.970 -10.911 1.00 96.25 216 PHE A N 1
ATOM 1571 C CA . PHE A 1 216 ? -7.784 -4.918 -9.556 1.00 96.25 216 PHE A CA 1
ATOM 1572 C C . PHE A 1 216 ? -8.776 -4.534 -8.459 1.00 96.25 216 PHE A C 1
ATOM 1574 O O . PHE A 1 216 ? -8.441 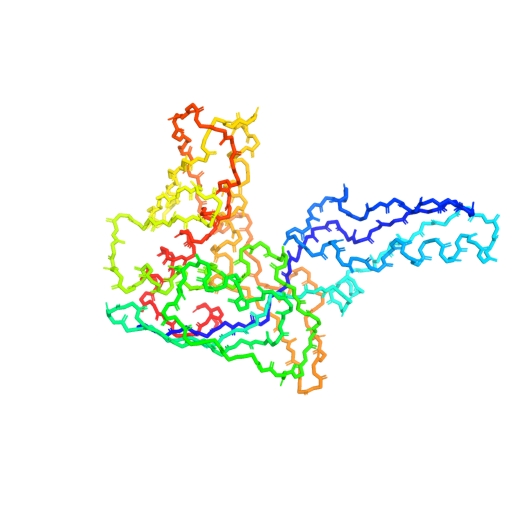-4.672 -7.290 1.00 96.25 216 PHE A O 1
ATOM 1581 N N . GLY A 1 217 ? -9.978 -4.062 -8.808 1.00 95.81 217 GLY A N 1
ATOM 1582 C CA . GLY A 1 217 ? -11.024 -3.707 -7.841 1.00 95.81 217 GLY A CA 1
ATOM 1583 C C . GLY A 1 217 ? -10.929 -2.297 -7.237 1.00 95.81 217 GLY A C 1
ATOM 1584 O O . GLY A 1 217 ? -11.737 -1.959 -6.380 1.00 95.81 217 GLY A O 1
ATOM 1585 N N . ILE A 1 218 ? -10.011 -1.448 -7.698 1.00 96.06 218 ILE A N 1
ATOM 1586 C CA . ILE A 1 218 ? -9.777 -0.091 -7.160 1.00 96.06 218 ILE A CA 1
ATOM 1587 C C . ILE A 1 218 ? -11.073 0.750 -7.156 1.00 96.06 218 ILE A C 1
ATOM 1589 O O . ILE A 1 218 ? -11.883 0.675 -8.092 1.00 96.06 218 ILE A O 1
ATOM 1593 N N . LEU A 1 219 ? -11.299 1.565 -6.114 1.00 94.62 219 LEU A N 1
ATOM 1594 C CA . LEU A 1 219 ? -12.428 2.503 -6.089 1.00 94.62 219 LEU A CA 1
ATOM 1595 C C . LEU A 1 219 ? -12.331 3.518 -7.221 1.00 94.62 219 LEU A C 1
ATOM 1597 O O . LEU A 1 219 ? -11.279 4.115 -7.446 1.00 94.62 219 LEU A O 1
ATOM 1601 N N . ARG A 1 220 ? -13.438 3.759 -7.931 1.00 92.62 220 ARG A N 1
ATOM 1602 C CA . ARG A 1 220 ? -13.486 4.899 -8.849 1.00 92.62 220 ARG A CA 1
ATOM 1603 C C . ARG A 1 220 ? -13.517 6.178 -8.023 1.00 92.62 220 ARG A C 1
ATOM 1605 O O . ARG A 1 220 ? -14.119 6.211 -6.953 1.00 92.62 220 ARG A O 1
ATOM 1612 N N . ALA A 1 221 ? -12.955 7.255 -8.564 1.00 87.19 221 ALA A N 1
ATOM 1613 C CA . ALA A 1 221 ? -12.976 8.560 -7.903 1.00 87.19 221 ALA A CA 1
ATOM 1614 C C . ALA A 1 221 ? -14.405 8.991 -7.513 1.00 87.19 221 ALA A C 1
ATOM 1616 O O . ALA A 1 221 ? -14.624 9.444 -6.401 1.00 87.19 221 ALA A O 1
ATOM 1617 N N . ALA A 1 222 ? -15.395 8.749 -8.380 1.00 91.19 222 ALA A N 1
ATOM 1618 C CA . ALA A 1 222 ? -16.803 9.064 -8.113 1.00 91.19 222 ALA A CA 1
ATOM 1619 C C . ALA A 1 222 ? -17.462 8.202 -7.014 1.00 91.19 222 ALA A C 1
ATOM 1621 O O . ALA A 1 222 ? -18.545 8.532 -6.550 1.00 91.19 222 ALA A O 1
ATOM 1622 N N . GLU A 1 223 ? -16.843 7.083 -6.634 1.00 91.25 223 GLU A N 1
ATOM 1623 C CA . GLU A 1 223 ? -17.303 6.198 -5.551 1.00 91.25 223 GLU A CA 1
ATOM 1624 C C . GLU A 1 223 ? -16.546 6.456 -4.244 1.00 91.25 223 GLU A C 1
ATOM 1626 O O . GLU A 1 223 ? -16.824 5.816 -3.232 1.00 91.25 223 GLU A O 1
ATOM 1631 N N . THR A 1 224 ? -15.556 7.350 -4.277 1.00 92.12 224 THR A N 1
ATOM 1632 C CA . THR A 1 224 ? -14.768 7.705 -3.101 1.00 92.12 224 THR A CA 1
ATOM 1633 C C . THR A 1 224 ? -15.527 8.790 -2.337 1.00 92.12 224 THR A C 1
ATOM 1635 O O . THR A 1 224 ? -15.865 9.804 -2.951 1.00 92.12 224 THR A O 1
ATOM 1638 N N . PRO A 1 225 ? -15.824 8.599 -1.040 1.00 94.44 225 PRO A N 1
ATOM 1639 C CA . PRO A 1 225 ? -16.434 9.641 -0.218 1.00 94.44 225 PRO A CA 1
ATOM 1640 C C . PRO A 1 225 ? -15.527 10.872 -0.134 1.00 94.44 225 PRO A C 1
ATOM 1642 O O . PRO A 1 225 ? -14.328 10.805 -0.420 1.00 94.44 225 PRO A O 1
ATOM 1645 N N . GLU A 1 226 ? -16.097 12.003 0.276 1.00 96.50 226 GLU A N 1
ATOM 1646 C CA . GLU A 1 226 ? -15.315 13.220 0.479 1.00 96.50 226 GLU A CA 1
ATOM 1647 C C . GLU A 1 226 ? -14.308 13.006 1.619 1.00 96.50 226 GLU A C 1
ATOM 1649 O O . GLU A 1 226 ? -14.656 12.447 2.658 1.00 96.50 226 GLU A O 1
ATOM 1654 N N . VAL A 1 227 ? -13.052 13.412 1.428 1.00 98.12 227 VAL A N 1
ATOM 1655 C CA . VAL A 1 227 ? -11.993 13.223 2.428 1.00 98.12 227 VAL A CA 1
ATOM 1656 C C . VAL A 1 227 ? -11.549 14.581 2.955 1.00 98.12 227 VAL A C 1
ATOM 1658 O O . VAL A 1 227 ? -10.860 15.327 2.257 1.00 98.12 227 VAL A O 1
ATOM 1661 N N . ASP A 1 228 ? -11.898 14.863 4.206 1.00 98.06 228 ASP A N 1
ATOM 1662 C CA . ASP A 1 228 ? -11.494 16.076 4.907 1.00 98.06 228 ASP A CA 1
ATOM 1663 C C . ASP A 1 228 ? -10.246 15.806 5.730 1.00 98.06 228 ASP A C 1
ATOM 1665 O O . ASP A 1 228 ? -10.238 14.937 6.599 1.00 98.06 228 ASP A O 1
ATOM 1669 N N . VAL A 1 229 ? -9.192 16.576 5.475 1.00 98.69 229 VAL A N 1
ATOM 1670 C CA . VAL A 1 229 ? -7.913 16.437 6.175 1.00 98.69 229 VAL A CA 1
ATOM 1671 C C . VAL A 1 229 ? -7.672 17.666 7.045 1.00 98.69 229 VAL A C 1
ATOM 1673 O O . VAL A 1 229 ? -7.608 18.788 6.547 1.00 98.69 229 VAL A O 1
ATOM 1676 N N . GLU A 1 230 ? -7.495 17.460 8.341 1.00 98.50 230 GLU A N 1
ATOM 1677 C CA . GLU A 1 230 ? -6.959 18.431 9.289 1.00 98.50 230 GLU A CA 1
ATOM 1678 C C . GLU A 1 230 ? -5.511 18.043 9.606 1.00 98.50 230 GLU A C 1
ATOM 1680 O O . GLU A 1 230 ? -5.241 16.939 10.085 1.00 98.50 230 GLU A O 1
ATOM 1685 N N . VAL A 1 231 ? -4.572 18.949 9.341 1.00 98.31 231 VAL A N 1
ATOM 1686 C CA . VAL A 1 231 ? -3.170 18.774 9.730 1.00 98.31 231 VAL A CA 1
ATOM 1687 C C . VAL A 1 231 ? -2.977 19.407 11.102 1.00 98.31 231 VAL A C 1
ATOM 1689 O O . VAL A 1 231 ? -3.248 20.592 11.291 1.00 98.31 231 VAL A O 1
ATOM 1692 N N . VAL A 1 232 ? -2.531 18.609 12.068 1.00 98.00 232 VAL A N 1
ATOM 1693 C CA . VAL A 1 232 ? -2.268 19.071 13.431 1.00 98.00 232 VAL A CA 1
ATOM 1694 C C . VAL A 1 232 ? -0.977 19.885 13.434 1.00 98.00 232 VAL A C 1
ATOM 1696 O O . VAL A 1 232 ? 0.068 19.409 12.993 1.00 98.00 232 VAL A O 1
ATOM 1699 N N . ALA A 1 233 ? -1.047 21.114 13.945 1.00 95.88 233 ALA A N 1
ATOM 1700 C CA . ALA A 1 233 ? 0.122 21.975 14.078 1.00 95.88 233 ALA A CA 1
ATOM 1701 C C . ALA A 1 233 ? 1.148 21.356 15.042 1.00 95.88 233 ALA A C 1
ATOM 1703 O O . ALA A 1 233 ? 0.803 20.928 16.145 1.00 95.88 233 ALA A O 1
ATOM 1704 N N . SER A 1 234 ? 2.413 21.319 14.627 1.00 95.56 234 SER A N 1
ATOM 1705 C CA . SER A 1 234 ? 3.497 20.704 15.389 1.00 95.56 234 SER A CA 1
ATOM 1706 C C . SER A 1 234 ? 4.838 21.302 14.985 1.00 95.56 234 SER A C 1
ATOM 1708 O O . SER A 1 234 ? 5.067 21.534 13.803 1.00 95.56 234 SER A O 1
ATOM 1710 N N . ASP A 1 235 ? 5.744 21.477 15.949 1.00 94.88 235 ASP A N 1
ATOM 1711 C CA . ASP A 1 235 ? 7.127 21.916 15.704 1.00 94.88 235 ASP A CA 1
ATOM 1712 C C . ASP A 1 235 ? 8.107 20.735 15.555 1.00 94.88 235 ASP A C 1
ATOM 1714 O O . ASP A 1 235 ? 9.310 20.925 15.360 1.00 94.88 235 ASP A O 1
ATOM 1718 N N . ARG A 1 236 ? 7.622 19.488 15.668 1.00 97.06 236 ARG A N 1
ATOM 1719 C CA . ARG A 1 236 ? 8.466 18.291 15.523 1.00 97.06 236 ARG A CA 1
ATOM 1720 C C . ARG A 1 236 ? 8.970 18.158 14.079 1.00 97.06 236 ARG A C 1
ATOM 1722 O O . ARG A 1 236 ? 8.259 18.557 13.159 1.00 97.06 236 ARG A O 1
ATOM 1729 N N . PRO A 1 237 ? 10.144 17.546 13.840 1.00 97.56 237 PRO A N 1
ATOM 1730 C CA . PRO A 1 237 ? 10.580 17.228 12.483 1.00 97.56 237 PRO A CA 1
ATOM 1731 C C . PRO A 1 237 ? 9.522 16.415 11.714 1.00 97.56 237 PRO A C 1
ATOM 1733 O O . PRO A 1 237 ? 8.891 15.539 12.318 1.00 97.56 237 PRO A O 1
ATOM 1736 N N . PRO A 1 238 ? 9.325 16.678 10.407 1.00 97.75 238 PRO A N 1
ATOM 1737 C CA . PRO A 1 238 ? 8.327 15.971 9.619 1.00 97.75 238 PRO A CA 1
ATOM 1738 C C . PRO A 1 238 ? 8.649 14.484 9.470 1.00 97.75 238 PRO A C 1
ATOM 1740 O O . PRO A 1 238 ? 9.794 14.097 9.228 1.00 97.75 238 PRO A O 1
ATOM 1743 N N . VAL A 1 239 ? 7.602 13.665 9.520 1.00 97.81 239 VAL A N 1
ATOM 1744 C CA . VAL A 1 239 ? 7.615 12.226 9.218 1.00 97.81 239 VAL A CA 1
ATOM 1745 C C . VAL A 1 239 ? 6.484 11.885 8.237 1.00 97.81 239 VAL A C 1
ATOM 1747 O O . VAL A 1 239 ? 5.618 12.713 7.960 1.00 97.81 239 VAL A O 1
ATOM 1750 N N . ASN A 1 240 ? 6.463 10.676 7.665 1.00 96.12 240 ASN A N 1
ATOM 1751 C CA . ASN A 1 240 ? 5.387 10.283 6.744 1.00 96.12 240 ASN A CA 1
ATOM 1752 C C . ASN A 1 240 ? 4.053 10.096 7.496 1.00 96.12 240 ASN A C 1
ATOM 1754 O O . ASN A 1 240 ? 3.857 9.086 8.167 1.00 96.12 240 ASN A O 1
ATOM 1758 N N . GLY A 1 241 ? 3.122 11.043 7.338 1.00 97.31 241 GLY A N 1
ATOM 1759 C CA . GLY A 1 241 ? 1.767 10.952 7.899 1.00 97.31 241 GLY A CA 1
ATOM 1760 C C . GLY A 1 241 ? 0.788 10.091 7.097 1.00 97.31 241 GLY A C 1
ATOM 1761 O O . GLY A 1 241 ? -0.128 9.501 7.667 1.00 97.31 241 GLY A O 1
ATOM 1762 N N . SER A 1 242 ? 0.984 9.972 5.782 1.00 97.81 242 SER A N 1
ATOM 1763 C CA . SER A 1 242 ? 0.010 9.329 4.888 1.00 97.81 242 SER A CA 1
ATOM 1764 C C . SER A 1 242 ? -0.154 7.829 5.141 1.00 97.81 242 SER A C 1
ATOM 1766 O O . SER A 1 242 ? -1.245 7.293 4.963 1.00 97.81 242 SER A O 1
ATOM 1768 N N . ASP A 1 243 ? 0.888 7.151 5.620 1.00 98.25 243 ASP A N 1
ATOM 1769 C CA . ASP A 1 243 ? 0.797 5.726 5.937 1.00 98.25 243 ASP A CA 1
ATOM 1770 C C . ASP A 1 243 ? 0.003 5.481 7.236 1.00 98.25 243 ASP A C 1
ATOM 1772 O O . ASP A 1 243 ? -0.728 4.495 7.329 1.00 98.25 243 ASP A O 1
ATOM 1776 N N . ALA A 1 244 ? 0.082 6.394 8.217 1.00 98.62 244 ALA A N 1
ATOM 1777 C CA . ALA A 1 244 ? -0.773 6.346 9.408 1.00 98.62 244 ALA A CA 1
ATOM 1778 C C . ALA A 1 244 ? -2.248 6.546 9.023 1.00 98.62 244 ALA A C 1
ATOM 1780 O O . ALA A 1 244 ? -3.111 5.805 9.491 1.00 98.62 244 ALA A O 1
ATOM 1781 N N . VAL A 1 245 ? -2.522 7.491 8.112 1.00 98.88 245 VAL A N 1
ATOM 1782 C CA . VAL A 1 245 ? -3.867 7.716 7.554 1.00 98.88 245 VAL A CA 1
ATOM 1783 C C . VAL A 1 245 ? -4.375 6.468 6.835 1.00 98.88 245 VAL A C 1
ATOM 1785 O O . VAL A 1 245 ? -5.495 6.042 7.092 1.00 98.88 245 VAL A O 1
ATOM 1788 N N . PHE A 1 246 ? -3.551 5.842 5.990 1.00 98.81 246 PHE A N 1
ATOM 1789 C CA . PHE A 1 246 ? -3.905 4.598 5.300 1.00 98.81 246 PHE A CA 1
ATOM 1790 C C . PHE A 1 246 ? -4.354 3.504 6.284 1.00 98.81 246 PHE A C 1
ATOM 1792 O O . PHE A 1 246 ? -5.429 2.928 6.121 1.00 98.81 246 PHE A O 1
ATOM 1799 N N . ALA A 1 247 ? -3.568 3.249 7.333 1.00 98.75 247 ALA A N 1
ATOM 1800 C CA . ALA A 1 247 ? -3.895 2.230 8.329 1.00 98.75 247 ALA A CA 1
ATOM 1801 C C . ALA A 1 247 ? -5.141 2.591 9.166 1.00 98.75 247 ALA A C 1
ATOM 1803 O O . ALA A 1 247 ? -5.986 1.727 9.400 1.00 98.75 247 ALA A O 1
ATOM 1804 N N . ALA A 1 248 ? -5.291 3.857 9.577 1.00 98.88 248 ALA A N 1
ATOM 1805 C CA . ALA A 1 248 ? -6.448 4.323 10.347 1.00 98.88 248 ALA A CA 1
ATOM 1806 C C . ALA A 1 248 ? -7.758 4.246 9.547 1.00 98.88 248 ALA A C 1
ATOM 1808 O O . ALA A 1 248 ? -8.764 3.769 10.070 1.00 98.88 248 ALA A O 1
ATOM 1809 N N . VAL A 1 249 ? -7.743 4.658 8.272 1.00 98.88 249 VAL A N 1
ATOM 1810 C CA . VAL A 1 249 ? -8.913 4.568 7.381 1.00 98.88 249 VAL A CA 1
ATOM 1811 C C . VAL A 1 249 ? -9.292 3.111 7.135 1.00 98.88 249 VAL A C 1
ATOM 1813 O O . VAL A 1 249 ? -10.467 2.770 7.231 1.00 98.88 249 VAL A O 1
ATOM 1816 N N . ALA A 1 250 ? -8.316 2.234 6.880 1.00 98.75 250 ALA A N 1
ATOM 1817 C CA . ALA A 1 250 ? -8.590 0.815 6.670 1.00 98.75 250 ALA A CA 1
ATOM 1818 C C . ALA A 1 250 ? -9.215 0.161 7.916 1.00 98.75 250 ALA A C 1
ATOM 1820 O O . ALA A 1 250 ? -10.157 -0.622 7.803 1.00 98.75 250 ALA A O 1
ATOM 1821 N N . ALA A 1 251 ? -8.727 0.515 9.108 1.00 98.69 251 ALA A N 1
ATOM 1822 C CA . ALA A 1 251 ? -9.281 0.039 10.369 1.00 98.69 251 ALA A CA 1
ATOM 1823 C C . ALA A 1 251 ? -10.712 0.546 10.602 1.00 98.69 251 ALA A C 1
ATOM 1825 O O . ALA A 1 251 ? -11.599 -0.256 10.889 1.00 98.69 251 ALA A O 1
ATOM 1826 N N . ALA A 1 252 ? -10.949 1.851 10.429 1.00 98.56 252 ALA A N 1
ATOM 1827 C CA . ALA A 1 252 ? -12.274 2.448 10.582 1.00 98.56 252 ALA A CA 1
ATOM 1828 C C . ALA A 1 252 ? -13.297 1.839 9.612 1.00 98.56 252 ALA A C 1
ATOM 1830 O O . ALA A 1 252 ? -14.393 1.470 10.034 1.00 98.56 252 ALA A O 1
ATOM 1831 N N . GLU A 1 253 ? -12.924 1.651 8.344 1.00 97.94 253 GLU A N 1
ATOM 1832 C CA . GLU A 1 253 ? -13.807 1.065 7.331 1.00 97.94 253 GLU A CA 1
ATOM 1833 C C . GLU A 1 253 ? -14.118 -0.407 7.624 1.00 97.94 253 GLU A C 1
ATOM 1835 O O . GLU A 1 253 ? -15.267 -0.848 7.547 1.00 97.94 253 GLU A O 1
ATOM 1840 N N . TRP A 1 254 ? -13.112 -1.182 8.033 1.00 98.00 254 TRP A N 1
ATOM 1841 C CA . TRP A 1 254 ? -13.319 -2.581 8.393 1.00 98.00 254 TRP A CA 1
ATOM 1842 C C . TRP A 1 254 ? -14.226 -2.748 9.614 1.00 98.00 254 TRP A C 1
ATOM 1844 O O . TRP A 1 254 ? -15.119 -3.602 9.608 1.00 98.00 254 TRP A O 1
ATOM 1854 N N . MET A 1 255 ? -14.036 -1.909 10.637 1.00 97.56 255 MET A N 1
ATOM 1855 C CA . MET A 1 255 ? -14.889 -1.878 11.827 1.00 97.56 255 MET A CA 1
ATOM 1856 C C . MET A 1 255 ? -16.325 -1.476 11.484 1.00 97.56 255 MET A C 1
ATOM 1858 O O . MET A 1 255 ? -17.265 -2.115 11.957 1.00 97.56 255 MET A O 1
ATOM 1862 N N . ARG A 1 256 ? -16.503 -0.483 10.604 1.00 95.38 256 ARG A N 1
ATOM 1863 C CA . ARG A 1 256 ? -17.811 -0.059 10.083 1.00 95.38 256 ARG A CA 1
ATOM 1864 C C . ARG A 1 256 ? -18.547 -1.201 9.368 1.00 95.38 256 ARG A C 1
ATOM 1866 O O . ARG A 1 256 ? -19.766 -1.293 9.472 1.00 95.38 256 ARG A O 1
ATOM 1873 N N . HIS A 1 257 ? -17.820 -2.105 8.709 1.00 94.44 257 HIS A N 1
ATOM 1874 C CA . HIS A 1 257 ? -18.377 -3.299 8.055 1.00 94.44 257 HIS A CA 1
ATOM 1875 C C . HIS A 1 257 ? -18.611 -4.487 9.013 1.00 94.44 257 HIS A C 1
ATOM 1877 O O . HIS A 1 257 ? -18.987 -5.570 8.564 1.00 94.44 257 HIS A O 1
ATOM 1883 N N . GLY A 1 258 ? -18.402 -4.320 10.324 1.00 96.50 258 GLY A N 1
ATOM 1884 C CA . GLY A 1 258 ? -18.599 -5.383 11.317 1.00 96.50 258 GLY A CA 1
ATOM 1885 C C . GLY A 1 258 ? -17.445 -6.386 11.399 1.00 96.50 258 GLY A C 1
ATOM 1886 O O . GLY A 1 258 ? -17.648 -7.521 11.829 1.00 96.50 258 GLY A O 1
ATOM 1887 N N . CYS A 1 259 ? -16.240 -5.982 10.989 1.00 97.50 259 CYS A N 1
ATOM 1888 C CA . CYS A 1 259 ? -15.016 -6.782 11.054 1.00 97.50 259 CYS A CA 1
ATOM 1889 C C . CYS A 1 259 ? -15.093 -8.167 10.362 1.00 97.50 259 CYS A C 1
ATOM 1891 O O . CYS A 1 259 ? -14.692 -9.168 10.967 1.00 97.50 259 CYS A O 1
ATOM 1893 N N . PRO A 1 260 ? -15.577 -8.284 9.106 1.00 97.81 260 PRO A N 1
ATOM 1894 C CA . PRO A 1 260 ? -15.602 -9.563 8.399 1.00 97.81 260 PRO A CA 1
ATOM 1895 C C . PRO A 1 260 ? -14.192 -10.140 8.246 1.00 97.81 260 PRO A C 1
ATOM 1897 O O . PRO A 1 260 ? -13.234 -9.424 7.957 1.00 97.81 260 PRO A O 1
ATOM 1900 N N . GLU A 1 261 ? -14.066 -11.456 8.393 1.00 97.69 261 GLU A N 1
ATOM 1901 C CA . GLU A 1 261 ? -12.755 -12.116 8.452 1.00 97.69 261 GLU A CA 1
ATOM 1902 C C . GLU A 1 261 ? -12.010 -12.132 7.124 1.00 97.69 261 GLU A C 1
ATOM 1904 O O . GLU A 1 261 ? -10.810 -12.375 7.104 1.00 97.69 261 GLU A O 1
ATOM 1909 N N . ARG A 1 262 ? -12.703 -11.935 6.003 1.00 97.69 262 ARG A N 1
ATOM 1910 C CA . ARG A 1 262 ? -12.117 -12.020 4.668 1.00 97.69 262 ARG A CA 1
ATOM 1911 C C . ARG A 1 262 ? -12.180 -10.662 3.995 1.00 97.69 262 ARG A C 1
ATOM 1913 O O . ARG A 1 262 ? -13.259 -10.090 3.878 1.00 97.69 262 ARG A O 1
ATOM 1920 N N . TRP A 1 263 ? -11.032 -10.206 3.513 1.00 97.31 263 TRP A N 1
ATOM 1921 C CA . TRP A 1 263 ? -10.939 -9.092 2.581 1.00 97.31 263 TRP A CA 1
ATOM 1922 C C . TRP A 1 263 ? -10.695 -9.598 1.157 1.00 97.31 263 TRP A C 1
ATOM 1924 O O . TRP A 1 263 ? -10.045 -10.637 0.974 1.00 97.31 263 TRP A O 1
ATOM 1934 N N . PRO A 1 264 ? -11.170 -8.861 0.143 1.00 97.31 264 PRO A N 1
ATOM 1935 C CA . PRO A 1 264 ? -12.014 -7.662 0.252 1.00 97.31 264 PRO A CA 1
ATOM 1936 C C . PRO A 1 264 ? -13.446 -7.958 0.751 1.00 97.31 264 PRO A C 1
ATOM 1938 O O . PRO A 1 264 ? -13.909 -9.091 0.628 1.00 97.31 264 PRO A O 1
ATOM 1941 N N . THR A 1 265 ? -14.121 -6.961 1.335 1.00 95.69 265 THR A N 1
ATOM 1942 C CA . THR A 1 265 ? -15.418 -7.125 2.025 1.00 95.69 265 THR A CA 1
ATOM 1943 C C . THR A 1 265 ? -16.650 -7.103 1.113 1.00 95.69 265 THR A C 1
ATOM 1945 O O . THR A 1 265 ? -17.668 -7.679 1.488 1.00 95.69 265 THR A O 1
ATOM 1948 N N . ASP A 1 266 ? -16.562 -6.517 -0.087 1.00 89.00 266 ASP A N 1
ATOM 1949 C CA . ASP A 1 266 ? -17.678 -6.393 -1.042 1.00 89.00 266 ASP A CA 1
ATOM 1950 C C . ASP A 1 266 ? -17.688 -7.528 -2.108 1.00 89.00 266 ASP A C 1
ATOM 1952 O O . ASP A 1 266 ? -18.249 -7.343 -3.192 1.00 89.00 266 ASP A O 1
ATOM 1956 N N . ARG A 1 267 ? -17.035 -8.679 -1.861 1.00 65.12 267 ARG A N 1
ATOM 1957 C CA . ARG A 1 267 ? -16.936 -9.812 -2.817 1.00 65.12 267 ARG A CA 1
ATOM 1958 C C . ARG A 1 267 ? -17.784 -11.027 -2.464 1.00 65.12 267 ARG A C 1
ATOM 1960 O O . ARG A 1 267 ? -17.704 -11.490 -1.305 1.00 65.12 267 ARG A O 1
#

Sequence (267 aa):
MRLRTTWVEPAYLETDASWCRPGGEPAGALANGGAFGAKVASVAPAIARRLANEHGRAVRVLLSREDTVRLGPKRPPLAAGVRADGTGSVHVVRTPGIADAIASVAPDFEVMELDVPGPPTSGALRAAGWAEALILLAAVRGDQPVTVSSPAGAVATVEIDDHRVRVRVDCGNPLDEVVLRSYCVGAAHMALSWVRREGIAVDDAGVVGDLTIRSFGILRAAETPEVDVEVVASDRPPVNGSDAVFAAVAAAEWMRHGCPERWPTDR

Radius of gyration: 19.14 Å; chains: 1; bounding box: 51×45×55 Å

pLDDT: mean 96.36, std 3.52, range [65.12, 98.88]

Foldseek 3Di:
DKAWAFWFDQLFPAFFKWKDAAVGFIDQSVVTGDQLQFSVPDPQRVVRHVVNNVVNGMDMDGDDLQRSRQQTATQWIKIKDADLVLAIEIETAAEPCLVVLQCLQRVNYHYHHDHAQAGHHYPSRQSRNNLVSLLNVQLSVVDPQGWFAHSQGKIWGWDDDPAEIEIEIEFADDPDVVVLLVLLLVLLQVLLQWQAFAHFDADRNRGTPDRDSVRGRRDDPVRRHYYHYHYDYHNDPGDRGSSSSNSSSNSNNCVVLVNDHYPNPND